Protein AF-A0A2G3A1Y2-F1 (afdb_monomer)

Foldseek 3Di:
DPPPDDDPPDDDDPPLVVLLCVQPNPVRLVVVLVVDDPVLNVLSSVQSSVLSVVCVVPVVVVVVVCLVVCVPDPDPDDDDDDPDDDDPCNVPNLLLPDDLVRVVVALEDEDEQDALVSLLSVLVSLVPHPDRRKYWYWYDFQQAIDIDTARAWDFDWGRGSNDTDTDIDGDDTSVVVLPPQPVPDDPPDDLLNLLVNLVNVLCVVVVNRRNDADPVSLVVSLVSLVVVCVVSVHDSVSHDSVSNVSSNHHPVVPVVVVD

Mean predicted aligned error: 12.52 Å

InterPro domains:
  IPR004883 Lateral organ boundaries, LOB [PF03195] (13-68)
  IPR004883 Lateral organ boundaries, LOB [PS50891] (1-91)
  IPR035985 Ubiquitin-activating enzyme-like [SSF69572] (66-243)

Nearest PDB structures (foldseek):
  6cwz-assembly1_C  TM=7.572E-01  e=6.835E-07  Homo sapiens
  7sol-assembly1_A  TM=6.553E-01  e=1.659E-03  Homo sapiens
  7pvn-assembly2_B  TM=5.489E-01  e=4.218E-04  Homo sapiens
  7sol-assembly2_C  TM=5.425E-01  e=1.493E-03  Homo sapiens
  7pvn-assembly1_A  TM=4.345E-01  e=2.767E-04  Homo sapiens

Organism: Capsicum annuum (NCBI:txid4072)

Structure (mmCIF, N/CA/C/O backbone):
data_AF-A0A2G3A1Y2-F1
#
_entry.id   AF-A0A2G3A1Y2-F1
#
loop_
_atom_site.group_PDB
_atom_site.id
_atom_site.type_symbol
_atom_site.label_atom_id
_atom_site.label_alt_id
_atom_site.label_comp_id
_atom_site.label_asym_id
_atom_site.label_entity_id
_atom_site.label_seq_id
_atom_site.pdbx_PDB_ins_code
_atom_site.Cartn_x
_atom_site.Cartn_y
_atom_site.Cartn_z
_atom_site.occupancy
_atom_site.B_iso_or_equiv
_atom_site.auth_seq_id
_atom_site.auth_comp_id
_atom_site.auth_asym_id
_atom_site.auth_atom_id
_atom_site.pdbx_PDB_model_num
ATOM 1 N N . MET A 1 1 ? -11.084 42.945 39.322 1.00 34.84 1 MET A N 1
ATOM 2 C CA . MET A 1 1 ? -10.125 41.900 38.908 1.00 34.84 1 MET A CA 1
ATOM 3 C C . MET A 1 1 ? -10.880 40.915 38.040 1.00 34.84 1 MET A C 1
ATOM 5 O O . MET A 1 1 ? -11.688 40.165 38.568 1.00 34.84 1 MET A O 1
ATOM 9 N N . GLN A 1 2 ? -10.702 40.987 36.720 1.00 30.33 2 GLN A N 1
ATOM 10 C CA . GLN A 1 2 ? -11.129 39.906 35.834 1.00 30.33 2 GLN A CA 1
ATOM 11 C C . GLN A 1 2 ? -10.228 38.713 36.144 1.00 30.33 2 GLN A C 1
ATOM 13 O O . GLN A 1 2 ? -9.014 38.794 35.973 1.00 30.33 2 GLN A O 1
ATOM 18 N N . VAL A 1 3 ? -10.816 37.654 36.694 1.00 32.56 3 VAL A N 1
ATOM 19 C CA . VAL A 1 3 ? -10.139 36.368 36.828 1.00 32.56 3 VAL A CA 1
ATOM 20 C C . VAL A 1 3 ? -10.039 35.824 35.410 1.00 32.56 3 VAL A C 1
ATOM 22 O O . VAL A 1 3 ? -11.045 35.448 34.817 1.00 32.56 3 VAL A O 1
ATOM 25 N N . SER A 1 4 ? -8.842 35.899 34.837 1.00 37.16 4 SER A N 1
ATOM 26 C CA . SER A 1 4 ? -8.499 35.232 33.587 1.00 37.16 4 SER A CA 1
ATOM 27 C C . SER A 1 4 ? -8.843 33.750 33.714 1.00 37.16 4 SER A C 1
ATOM 29 O O . SER A 1 4 ? -8.371 33.099 34.651 1.00 37.16 4 SER A O 1
ATOM 31 N N . GLU A 1 5 ? -9.658 33.229 32.796 1.00 35.22 5 GLU A N 1
ATOM 32 C CA . GLU A 1 5 ? -9.855 31.787 32.668 1.00 35.22 5 GLU A CA 1
ATOM 33 C C . GLU A 1 5 ? -8.482 31.106 32.528 1.00 35.22 5 GLU A C 1
ATOM 35 O O . GLU A 1 5 ? -7.635 31.587 31.764 1.00 35.22 5 GLU A O 1
ATOM 40 N N . PRO A 1 6 ? -8.205 30.040 33.297 1.00 36.03 6 PRO A N 1
ATOM 41 C CA . PRO A 1 6 ? -6.935 29.339 33.201 1.00 36.03 6 PRO A CA 1
ATOM 42 C C . PRO A 1 6 ? -6.788 28.720 31.808 1.00 36.03 6 PRO A C 1
ATOM 44 O O . PRO A 1 6 ? -7.748 28.195 31.242 1.00 36.03 6 PRO A O 1
ATOM 47 N N . SER A 1 7 ? -5.572 28.768 31.257 1.00 44.97 7 SER A N 1
ATOM 48 C CA . SER A 1 7 ? -5.255 28.094 29.999 1.00 44.97 7 SER A CA 1
ATOM 49 C C . SER A 1 7 ? -5.536 26.585 30.110 1.00 44.97 7 SER A C 1
ATO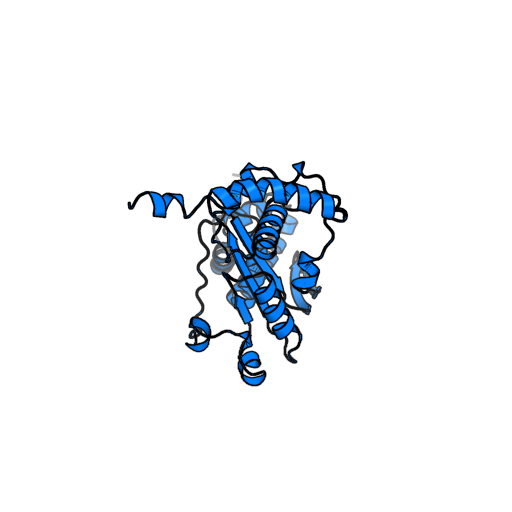M 51 O O . SER A 1 7 ? -5.428 26.025 31.209 1.00 44.97 7 SER A O 1
ATOM 53 N N . PRO A 1 8 ? -5.829 25.896 28.986 1.00 46.91 8 PRO A N 1
ATOM 54 C CA . PRO A 1 8 ? -6.188 24.468 28.957 1.00 46.91 8 PRO A CA 1
ATOM 55 C C . PRO A 1 8 ? -5.154 23.535 29.609 1.00 46.91 8 PRO A C 1
ATOM 57 O O . PRO A 1 8 ? -5.424 22.368 29.866 1.00 46.91 8 PRO A O 1
ATOM 60 N N . THR A 1 9 ? -3.963 24.056 29.888 1.00 48.06 9 THR A N 1
ATOM 61 C CA . THR A 1 9 ? -2.806 23.360 30.436 1.00 48.06 9 THR A CA 1
ATOM 62 C C . THR A 1 9 ? -2.908 22.977 31.912 1.00 48.06 9 THR A C 1
ATOM 64 O O . THR A 1 9 ? -1.987 22.338 32.414 1.00 48.06 9 THR A O 1
ATOM 67 N N . THR A 1 10 ? -3.982 23.313 32.637 1.00 49.88 10 THR A N 1
ATOM 68 C CA . THR A 1 10 ? -4.049 22.964 34.067 1.00 49.88 10 THR A CA 1
ATOM 69 C C . THR A 1 10 ? -5.409 22.411 34.503 1.00 49.88 10 THR A C 1
ATOM 71 O O . THR A 1 10 ? -6.312 23.160 34.858 1.00 49.88 10 THR A O 1
ATOM 74 N N . LYS A 1 11 ? -5.453 21.071 34.602 1.00 49.50 11 LYS A N 1
ATOM 75 C CA . LYS A 1 11 ? -6.352 20.220 35.416 1.00 49.50 11 LYS A CA 1
ATOM 76 C C . LYS A 1 11 ? -7.732 19.851 34.845 1.00 49.50 11 LYS A C 1
ATOM 78 O O . LYS A 1 11 ? -8.740 20.414 35.250 1.00 49.50 11 LYS A O 1
ATOM 83 N N . LEU A 1 12 ? -7.768 18.784 34.038 1.00 43.62 12 LEU A N 1
ATOM 84 C CA . LEU A 1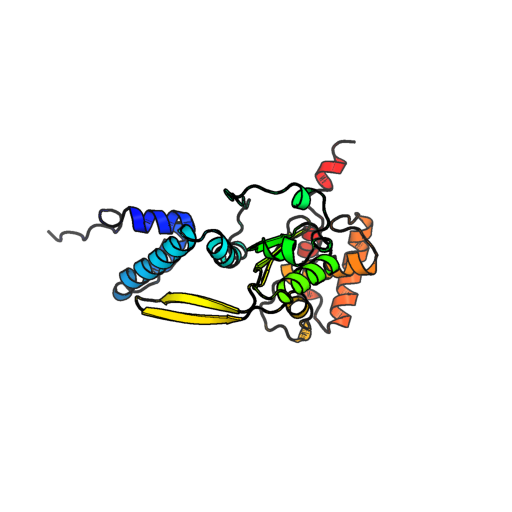 12 ? -8.494 17.510 34.262 1.00 43.62 12 LEU A CA 1
ATOM 85 C C . LEU A 1 12 ? -8.371 16.648 32.981 1.00 43.62 12 LEU A C 1
ATOM 87 O O . LEU A 1 12 ? -8.595 17.177 31.897 1.00 43.62 12 LEU A O 1
ATOM 91 N N . LYS A 1 13 ? -8.105 15.333 33.125 1.00 49.41 13 LYS A N 1
ATOM 92 C CA . LYS A 1 13 ? -7.943 14.274 32.084 1.00 49.41 13 LYS A CA 1
ATOM 93 C C . LYS A 1 13 ? -6.498 13.866 31.700 1.00 49.41 13 LYS A C 1
ATOM 95 O O . LYS A 1 13 ? -6.191 13.738 30.516 1.00 49.41 13 LYS A O 1
ATOM 100 N N . ASP A 1 14 ? -5.639 13.569 32.679 1.00 68.06 14 ASP A N 1
ATOM 101 C CA . ASP A 1 14 ? -4.263 13.090 32.417 1.00 68.06 14 ASP A CA 1
ATOM 102 C C . ASP A 1 14 ? -4.210 11.838 31.525 1.00 68.06 14 ASP A C 1
ATOM 104 O O . ASP A 1 14 ? -3.420 11.772 30.590 1.00 68.06 14 ASP A O 1
ATOM 108 N N . GLU A 1 15 ? -5.075 10.848 31.754 1.00 69.12 15 GLU A N 1
ATOM 109 C CA . GLU A 1 15 ? -5.012 9.586 31.003 1.00 69.12 15 GLU A CA 1
ATOM 110 C C . GLU A 1 15 ? -5.613 9.696 29.593 1.00 69.12 15 GLU A C 1
ATOM 112 O O . GLU A 1 15 ? -5.102 9.110 28.641 1.00 69.12 15 GLU A O 1
ATOM 117 N N . THR A 1 16 ? -6.654 10.517 29.422 1.00 77.12 16 THR A N 1
ATOM 118 C CA . THR A 1 16 ? -7.251 10.771 28.106 1.00 77.12 16 THR A CA 1
ATOM 119 C C . THR A 1 16 ? -6.271 11.470 27.174 1.00 77.12 16 THR A C 1
ATOM 121 O O . THR A 1 16 ? -6.069 11.016 26.050 1.00 77.12 16 THR A O 1
ATOM 124 N N . TYR A 1 17 ? -5.644 12.556 27.638 1.00 80.69 17 TYR A N 1
ATOM 125 C CA . TYR A 1 17 ? -4.663 13.278 26.833 1.00 80.69 17 TYR A CA 1
ATOM 126 C C . TYR A 1 17 ? -3.402 12.453 26.606 1.00 80.69 17 TYR A C 1
ATOM 128 O O . TYR A 1 17 ? -2.875 12.492 25.502 1.00 80.69 17 TYR A O 1
ATOM 136 N N . LYS A 1 18 ? -2.982 11.633 27.578 1.00 82.75 18 LYS A N 1
ATOM 137 C CA . LYS A 1 18 ? -1.875 10.687 27.402 1.00 82.75 18 LYS A CA 1
ATOM 138 C C . LYS A 1 18 ? -2.141 9.687 26.278 1.00 82.75 18 LYS A C 1
ATOM 140 O O . LYS A 1 18 ? -1.268 9.471 25.445 1.00 82.75 18 LYS A O 1
ATOM 145 N N . ASN A 1 19 ? -3.342 9.112 26.208 1.00 84.31 19 ASN A N 1
ATOM 146 C CA . ASN A 1 19 ? -3.689 8.168 25.143 1.00 84.31 19 ASN A CA 1
ATOM 147 C C . ASN A 1 19 ? -3.793 8.873 23.781 1.00 84.31 19 ASN A C 1
ATOM 149 O O . ASN A 1 19 ? -3.315 8.347 22.775 1.00 84.31 19 ASN A O 1
ATOM 153 N N . ILE A 1 20 ? -4.360 10.084 23.743 1.00 82.50 20 ILE A N 1
ATOM 154 C CA . ILE A 1 20 ? -4.406 10.906 22.524 1.00 82.50 20 ILE A CA 1
ATOM 155 C C . ILE A 1 20 ? -2.990 11.258 22.055 1.00 82.50 20 ILE A C 1
ATOM 157 O O . ILE A 1 20 ? -2.676 11.080 20.881 1.00 82.50 20 ILE A O 1
ATOM 161 N N . GLU A 1 21 ? -2.123 11.713 22.955 1.00 81.69 21 GLU A N 1
ATOM 162 C CA . GLU A 1 21 ? -0.726 12.030 22.669 1.00 81.69 21 GLU A CA 1
ATOM 163 C C . GLU A 1 21 ? 0.032 10.795 22.178 1.00 81.69 21 GLU A C 1
ATOM 165 O O . GLU A 1 21 ? 0.714 10.866 21.158 1.00 81.69 21 GLU A O 1
ATOM 170 N N . GLN A 1 22 ? -0.138 9.651 22.843 1.00 79.69 22 GLN A N 1
ATOM 171 C CA . GLN A 1 22 ? 0.505 8.394 22.470 1.00 79.69 22 GLN A CA 1
ATOM 172 C C . GLN A 1 22 ? 0.141 7.953 21.045 1.00 79.69 22 GLN A C 1
ATOM 174 O O . GLN A 1 22 ? 0.990 7.419 20.332 1.00 79.69 22 GLN A O 1
ATOM 179 N N . VAL A 1 23 ? -1.115 8.141 20.632 1.00 73.94 23 VAL A N 1
ATOM 180 C CA . VAL A 1 23 ? -1.632 7.616 19.359 1.00 73.94 23 VAL A CA 1
ATOM 181 C C . VAL A 1 23 ? -1.534 8.623 18.212 1.00 73.94 23 VAL A C 1
ATOM 183 O O . VAL A 1 23 ? -1.239 8.236 17.081 1.00 73.94 23 VAL A O 1
ATOM 186 N N . PHE A 1 24 ? -1.822 9.895 18.477 1.00 76.50 24 PHE A N 1
ATOM 187 C CA . PHE A 1 24 ? -1.937 10.947 17.462 1.00 76.50 24 PHE A CA 1
ATOM 188 C C . PHE A 1 24 ? -0.833 12.001 17.559 1.00 76.50 24 PHE A C 1
ATOM 190 O O . PHE A 1 24 ? -0.594 12.721 16.595 1.00 76.50 24 PHE A O 1
ATOM 197 N N . GLY A 1 25 ? -0.151 12.104 18.700 1.00 77.88 25 GLY A N 1
ATOM 198 C CA . GLY A 1 25 ? 0.753 13.208 18.995 1.00 77.88 25 GLY A CA 1
ATOM 199 C C . GLY A 1 25 ? -0.005 14.492 19.340 1.00 77.88 25 GLY A C 1
ATOM 200 O O . GLY A 1 25 ? -0.920 14.921 18.632 1.00 77.88 25 GLY A O 1
ATOM 201 N N . LEU A 1 26 ? 0.413 15.148 20.423 1.00 76.31 26 LEU A N 1
ATOM 202 C CA . LEU A 1 26 ? -0.276 16.332 20.942 1.00 76.31 26 LEU A CA 1
ATOM 203 C C . LEU A 1 26 ? -0.300 17.486 19.923 1.00 76.31 26 LEU A C 1
ATOM 205 O O . LEU A 1 26 ? -1.353 18.054 19.657 1.00 76.31 26 LEU A O 1
ATOM 209 N N . ALA A 1 27 ? 0.824 17.739 19.245 1.00 73.62 27 ALA A N 1
ATOM 210 C CA . ALA A 1 27 ? 0.934 18.809 18.251 1.00 73.62 27 ALA A CA 1
ATOM 211 C C . ALA A 1 27 ? 0.004 18.625 17.034 1.00 73.62 27 ALA A C 1
ATOM 213 O O . ALA A 1 27 ? -0.410 19.604 16.409 1.00 73.62 27 ALA A O 1
ATOM 214 N N . GLN A 1 28 ? -0.314 17.381 16.654 1.00 70.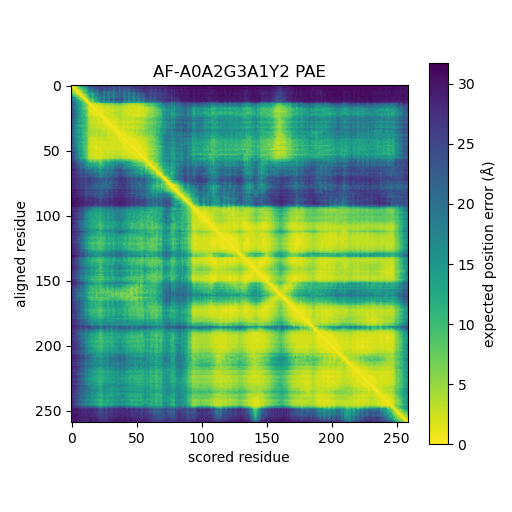62 28 GLN A N 1
ATOM 215 C CA . GLN A 1 28 ? -1.280 17.128 15.583 1.00 70.62 28 GLN A CA 1
ATOM 216 C C . GLN A 1 28 ? -2.699 17.396 16.077 1.00 70.62 28 GLN A C 1
ATOM 218 O O . GLN A 1 28 ? -3.465 18.054 15.376 1.00 70.62 28 GLN A O 1
ATOM 223 N N . PHE A 1 29 ? -3.030 16.911 17.273 1.00 79.50 29 PHE A N 1
ATOM 224 C CA . PHE A 1 29 ? -4.330 17.122 17.898 1.00 79.50 29 PHE A CA 1
ATOM 225 C C . PHE A 1 29 ? -4.637 18.616 18.100 1.00 79.50 29 PHE A C 1
ATOM 227 O O . PHE A 1 29 ? -5.690 19.085 17.666 1.00 79.50 29 PHE A O 1
ATOM 234 N N . GLU A 1 30 ? -3.696 19.383 18.657 1.00 80.62 30 GLU A N 1
ATOM 235 C CA . GLU A 1 30 ? -3.854 20.818 18.937 1.00 80.62 30 GLU A CA 1
ATOM 236 C C . GLU A 1 30 ? -4.172 21.630 17.673 1.00 80.62 30 GLU A C 1
ATOM 238 O O . GLU A 1 30 ? -5.070 22.471 17.679 1.00 80.62 30 GLU A O 1
ATOM 243 N N . ARG A 1 31 ? -3.544 21.303 16.532 1.00 78.56 31 ARG A N 1
ATOM 244 C CA . ARG A 1 31 ? -3.839 21.958 15.241 1.00 78.56 31 ARG A CA 1
ATOM 245 C C . ARG A 1 31 ? -5.300 21.841 14.819 1.00 78.56 31 ARG A C 1
ATOM 247 O O . ARG A 1 31 ? -5.798 22.731 14.130 1.00 78.56 31 ARG A O 1
ATOM 254 N N . PHE A 1 32 ? -5.958 20.731 15.148 1.00 77.75 32 PHE A N 1
ATOM 255 C CA . PHE A 1 32 ? -7.383 20.553 14.883 1.00 77.75 32 PHE A CA 1
ATOM 256 C C . PHE A 1 32 ? -8.226 21.191 15.982 1.00 77.75 32 PHE A C 1
ATOM 258 O O . PHE A 1 32 ? -9.197 21.872 15.666 1.00 77.75 32 PHE A O 1
ATOM 265 N N . TYR A 1 33 ? -7.826 21.029 17.242 1.00 82.56 33 TYR A N 1
ATOM 266 C CA . TYR A 1 33 ? -8.499 21.611 18.399 1.00 82.56 33 TYR A CA 1
ATOM 267 C C . TYR A 1 33 ? -8.677 23.132 18.280 1.00 82.56 33 TYR A C 1
ATOM 269 O O . TYR A 1 33 ? -9.781 23.644 18.470 1.00 82.56 33 TYR A O 1
ATOM 277 N N . ASP A 1 34 ? -7.629 23.846 17.866 1.00 82.69 34 ASP A N 1
ATOM 278 C CA . ASP A 1 34 ? -7.644 25.307 17.731 1.00 82.69 34 ASP A CA 1
ATOM 279 C C . ASP A 1 34 ? -8.569 25.805 16.613 1.00 82.69 34 ASP A C 1
ATOM 281 O O . ASP A 1 34 ? -9.051 26.938 16.656 1.00 82.69 34 ASP A O 1
ATOM 285 N N . ARG A 1 35 ? -8.844 24.959 15.613 1.00 86.06 35 ARG A N 1
ATOM 286 C CA . ARG A 1 35 ? -9.722 25.272 14.473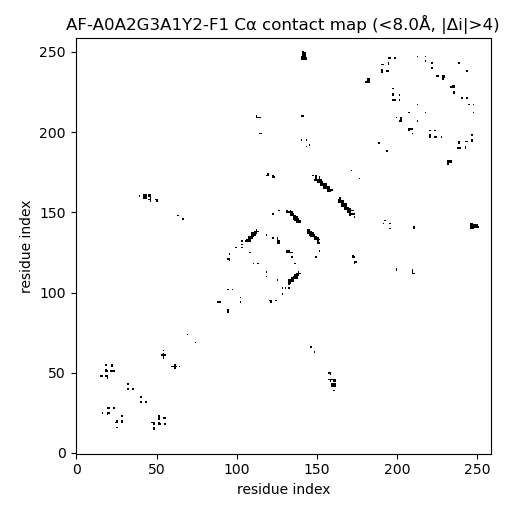 1.00 86.06 35 ARG A CA 1
ATOM 287 C C . ARG A 1 35 ? -11.193 24.977 14.748 1.00 86.06 35 ARG A C 1
ATOM 289 O O . ARG A 1 35 ? -12.040 25.356 13.944 1.00 86.06 35 ARG A O 1
ATOM 296 N N . VAL A 1 36 ? -11.494 24.281 15.841 1.00 83.94 36 VAL A N 1
ATOM 297 C CA . VAL A 1 36 ? -12.852 23.893 16.219 1.00 83.94 36 VAL A CA 1
ATOM 298 C C . VAL A 1 36 ? -13.434 24.926 17.182 1.00 83.94 36 VAL A C 1
ATOM 300 O O . VAL A 1 36 ? -12.782 25.361 18.139 1.00 83.94 36 VAL A O 1
ATOM 303 N N . GLU A 1 37 ? -14.678 25.331 16.916 1.00 87.56 37 GLU A N 1
ATOM 304 C CA . GLU A 1 37 ? -15.404 26.281 17.761 1.00 87.56 37 GLU A CA 1
ATOM 305 C C . GLU A 1 37 ? -15.485 25.775 19.210 1.00 87.56 37 GLU A C 1
ATOM 307 O O . GLU A 1 37 ? -15.664 24.571 19.419 1.00 87.56 37 GLU A O 1
ATOM 312 N N . PRO A 1 38 ? -15.416 26.666 20.221 1.00 88.12 38 PRO A N 1
ATOM 313 C CA . PRO A 1 38 ? -15.359 26.270 21.628 1.00 88.12 38 PRO A CA 1
ATOM 314 C C . PRO A 1 38 ? -16.427 25.255 22.053 1.00 88.12 38 PRO A C 1
ATOM 316 O O . PRO A 1 38 ? -16.120 24.307 22.768 1.00 88.12 38 PRO A O 1
ATOM 319 N N . GLN A 1 39 ? -17.648 25.402 21.538 1.00 86.62 39 GLN A N 1
ATOM 320 C CA . GLN A 1 39 ? -18.791 24.530 21.825 1.00 86.62 39 GLN A CA 1
ATOM 321 C C . GLN A 1 39 ? -18.615 23.064 21.386 1.00 86.62 39 GLN A C 1
ATOM 323 O O . GLN A 1 39 ? -19.273 22.183 21.931 1.00 86.62 39 GLN A O 1
ATOM 328 N N . TRP A 1 40 ? -17.719 22.783 20.435 1.00 83.19 40 TRP A N 1
ATOM 329 C CA . TRP A 1 40 ? -17.476 21.439 19.896 1.00 83.19 40 TRP A CA 1
ATOM 330 C C . TRP A 1 40 ? -16.190 20.789 20.422 1.00 83.19 40 TRP A C 1
ATOM 332 O O . TRP A 1 40 ? -15.908 19.632 20.106 1.00 83.19 40 TRP A O 1
ATOM 342 N N . ARG A 1 41 ? -15.399 21.503 21.230 1.00 85.62 41 ARG A N 1
ATOM 343 C CA . ARG A 1 41 ? -14.074 21.052 21.686 1.00 85.62 41 ARG A CA 1
ATOM 344 C C . ARG A 1 41 ? -14.131 19.826 22.589 1.00 85.62 41 ARG A C 1
ATOM 346 O O . ARG A 1 41 ? -13.351 18.900 22.391 1.00 85.62 41 ARG A O 1
ATOM 353 N N . ASP A 1 42 ? -15.085 19.767 23.513 1.00 84.75 42 ASP A N 1
ATOM 354 C CA . ASP A 1 42 ? -15.257 18.592 24.377 1.00 84.75 42 ASP A CA 1
ATOM 355 C C . ASP A 1 42 ? -15.658 17.350 23.581 1.00 84.75 42 ASP A C 1
ATOM 357 O O . ASP A 1 42 ? -15.144 16.256 23.814 1.00 84.75 42 ASP A O 1
ATOM 361 N N . ALA A 1 43 ? -16.527 17.534 22.588 1.00 83.75 43 ALA A N 1
ATOM 362 C CA . ALA A 1 43 ? -16.978 16.471 21.704 1.00 83.75 43 ALA A CA 1
ATOM 363 C C . ALA A 1 43 ? -15.848 15.979 20.775 1.00 83.75 43 ALA A C 1
ATOM 365 O O . ALA A 1 43 ? -15.755 14.785 20.477 1.00 83.75 43 ALA A O 1
ATOM 366 N N . LEU A 1 44 ? -14.951 16.880 20.358 1.00 83.00 44 LEU A N 1
ATOM 367 C CA . LEU A 1 44 ? -13.722 16.541 19.640 1.00 83.00 44 LEU A CA 1
ATOM 368 C C . LEU A 1 44 ? -12.762 15.733 20.524 1.00 83.00 44 LEU A C 1
ATOM 370 O O . LEU A 1 44 ? -12.266 14.699 20.080 1.00 83.00 44 LEU A O 1
ATOM 374 N N . ILE A 1 45 ? -12.524 16.175 21.765 1.00 86.88 45 ILE A N 1
ATOM 375 C CA . ILE A 1 45 ? -11.684 15.448 22.729 1.00 86.88 45 ILE A CA 1
ATOM 376 C C . ILE A 1 45 ? -12.242 14.042 22.948 1.00 86.88 45 ILE A C 1
ATOM 378 O O . ILE A 1 45 ? -11.476 13.086 22.895 1.00 86.88 45 ILE A O 1
ATOM 382 N N . ASP A 1 46 ? -13.554 13.895 23.155 1.00 85.31 46 ASP A N 1
ATOM 383 C CA . ASP A 1 46 ? -14.187 12.584 23.345 1.00 85.31 46 ASP A CA 1
ATOM 384 C C . ASP A 1 46 ? -14.007 11.670 22.122 1.00 85.31 46 ASP A C 1
ATOM 386 O O . ASP A 1 46 ? -13.677 10.494 22.262 1.00 85.31 46 ASP A O 1
ATOM 390 N N . SER A 1 47 ? -14.122 12.230 20.916 1.00 83.38 47 SER A N 1
ATOM 391 C CA . SER A 1 47 ? -13.906 11.499 19.659 1.00 83.38 47 SER A CA 1
ATOM 392 C C . SER A 1 47 ? -12.461 10.990 19.533 1.00 83.38 47 SER A C 1
ATOM 394 O O . SER A 1 47 ? -12.229 9.812 19.257 1.00 83.38 47 SER A O 1
ATOM 396 N N . TYR A 1 48 ? -11.472 11.854 19.793 1.00 83.12 48 TYR A N 1
ATOM 397 C CA . TYR A 1 48 ? -10.051 11.482 19.765 1.00 83.12 48 TYR A CA 1
ATOM 398 C C . TYR A 1 48 ? -9.685 10.501 20.881 1.00 83.12 48 TYR A C 1
ATOM 400 O O . TYR A 1 48 ? -8.913 9.571 20.655 1.00 83.12 48 TYR A O 1
ATOM 408 N N . ALA A 1 49 ? -10.252 10.684 22.072 1.00 85.62 49 ALA A N 1
ATOM 409 C CA . ALA A 1 49 ? -10.072 9.793 23.209 1.00 85.62 49 ALA A CA 1
ATOM 410 C C . ALA A 1 49 ? -10.594 8.389 22.910 1.00 85.62 49 ALA A C 1
ATOM 412 O O . ALA A 1 49 ? -9.898 7.405 23.156 1.00 85.62 49 ALA A O 1
ATOM 413 N N . TYR A 1 50 ? -11.811 8.301 22.368 1.00 83.88 50 TYR A N 1
ATOM 414 C CA . TYR A 1 50 ? -12.425 7.045 21.963 1.00 83.88 50 TYR A CA 1
ATOM 415 C C . TYR A 1 50 ? -11.536 6.315 20.955 1.00 83.88 50 TYR A C 1
ATOM 417 O O . TYR A 1 50 ? -11.132 5.181 21.201 1.00 83.88 50 TYR A O 1
ATOM 425 N N . GLU A 1 51 ? -11.138 6.992 19.876 1.00 79.00 51 GLU A N 1
ATOM 426 C CA . GLU A 1 51 ? -10.266 6.395 18.864 1.00 79.00 51 GLU A CA 1
ATOM 427 C C . GLU A 1 51 ? -8.897 5.990 19.429 1.00 79.00 51 GLU A C 1
ATOM 429 O O . GLU A 1 51 ? -8.406 4.911 19.105 1.00 79.00 51 GLU A O 1
ATOM 434 N N . ALA A 1 52 ? -8.281 6.801 20.295 1.00 80.31 52 ALA A N 1
ATOM 435 C CA . ALA A 1 52 ? -7.018 6.444 20.939 1.00 80.31 52 ALA A CA 1
ATOM 436 C C . ALA A 1 52 ? -7.158 5.169 21.780 1.00 80.31 52 ALA A C 1
ATOM 438 O O . ALA A 1 52 ? -6.356 4.244 21.651 1.00 80.31 52 ALA A O 1
ATOM 439 N N . ASN A 1 53 ? -8.211 5.091 22.593 1.00 83.56 53 ASN A N 1
ATOM 440 C CA . ASN A 1 53 ? -8.482 3.942 23.447 1.00 83.56 53 ASN A CA 1
ATOM 441 C C . ASN A 1 53 ? -8.743 2.672 22.632 1.00 83.56 53 ASN A C 1
ATOM 443 O O . ASN A 1 53 ? -8.199 1.623 22.964 1.00 83.56 53 ASN A O 1
ATOM 447 N N . GLU A 1 54 ? -9.529 2.749 21.558 1.00 77.81 54 GLU A N 1
ATOM 448 C CA . GLU A 1 54 ? -9.798 1.588 20.702 1.00 77.81 54 GLU A CA 1
ATOM 449 C C . GLU A 1 54 ? -8.521 1.081 20.014 1.00 77.81 54 GLU A C 1
ATOM 451 O O . GLU A 1 54 ? -8.300 -0.127 19.945 1.00 77.81 54 GLU A O 1
ATOM 456 N N . ARG A 1 55 ? -7.622 1.979 19.584 1.00 72.44 55 ARG A N 1
ATOM 457 C CA . ARG A 1 55 ? -6.327 1.582 18.998 1.00 72.44 55 ARG A CA 1
ATOM 458 C C . ARG A 1 55 ? -5.352 0.996 20.015 1.00 72.44 55 ARG A C 1
ATOM 460 O O . ARG A 1 55 ? -4.542 0.154 19.645 1.00 72.44 55 ARG A O 1
ATOM 467 N N . ILE A 1 56 ? -5.406 1.442 21.269 1.00 74.81 56 ILE A N 1
ATOM 468 C CA . ILE A 1 56 ? -4.592 0.878 22.355 1.00 74.81 56 ILE A CA 1
ATOM 469 C C . ILE A 1 56 ? -5.113 -0.512 22.749 1.00 74.81 56 ILE A C 1
ATOM 471 O O . ILE A 1 56 ? -4.312 -1.413 22.984 1.00 74.81 56 ILE A O 1
ATOM 475 N N . LYS A 1 57 ? -6.439 -0.705 22.794 1.00 77.19 57 LYS A N 1
ATOM 476 C CA . LYS A 1 57 ? -7.069 -2.000 23.110 1.00 77.19 57 LYS A CA 1
ATOM 477 C C . LYS A 1 57 ? -6.825 -3.058 22.039 1.00 77.19 57 LYS A C 1
ATOM 479 O O . LYS A 1 57 ? -6.614 -4.218 22.380 1.00 77.19 57 LYS A O 1
ATOM 484 N N . ASP A 1 58 ? -6.863 -2.666 20.768 1.00 67.25 58 ASP A N 1
ATOM 485 C CA . ASP A 1 58 ? -6.598 -3.551 19.635 1.00 67.25 58 ASP A CA 1
ATOM 486 C C . ASP A 1 58 ? -5.505 -2.952 18.737 1.00 67.25 58 ASP A C 1
ATOM 488 O O . ASP A 1 58 ? -5.799 -2.276 17.744 1.00 67.25 58 ASP A O 1
ATOM 492 N N . PRO A 1 59 ? -4.224 -3.196 19.068 1.00 58.38 59 PRO A N 1
ATOM 493 C CA . PRO A 1 59 ? -3.106 -2.641 18.321 1.00 58.38 59 PRO A CA 1
ATOM 494 C C . PRO A 1 59 ? -3.064 -3.088 16.858 1.00 58.38 59 PRO A C 1
ATOM 496 O O . PRO A 1 59 ? -2.556 -2.345 16.030 1.00 58.38 59 PRO A O 1
ATOM 499 N N . ILE A 1 60 ? -3.600 -4.260 16.495 1.00 50.81 60 ILE A N 1
ATOM 500 C CA . ILE A 1 60 ? -3.536 -4.784 15.118 1.00 50.81 60 ILE A CA 1
ATOM 501 C C . ILE A 1 60 ? -4.549 -4.053 14.222 1.00 50.81 60 ILE A C 1
ATOM 503 O O . ILE A 1 60 ? -4.197 -3.558 13.141 1.00 50.81 60 ILE A O 1
ATOM 507 N N . ASN A 1 61 ? -5.786 -3.876 14.693 1.00 52.56 61 ASN A N 1
ATOM 508 C CA . ASN A 1 61 ? -6.751 -3.003 14.016 1.00 52.56 61 ASN A CA 1
ATOM 509 C C . ASN A 1 61 ? -6.354 -1.521 14.126 1.00 52.56 61 ASN A C 1
ATOM 511 O O . ASN A 1 61 ? -6.563 -0.738 13.191 1.00 52.56 61 ASN A O 1
ATOM 515 N N . GLY A 1 62 ? -5.692 -1.141 15.219 1.00 51.53 62 GLY A N 1
ATOM 516 C CA . GLY A 1 62 ? -5.112 0.178 15.422 1.00 51.53 62 GLY A CA 1
ATOM 517 C C . GLY A 1 62 ? -4.013 0.510 14.418 1.00 51.53 62 GLY A C 1
ATOM 518 O O . GLY A 1 62 ? -4.063 1.585 13.825 1.00 51.53 62 GLY A O 1
ATOM 519 N N . ILE A 1 63 ? -3.097 -0.424 14.136 1.00 52.53 63 ILE A N 1
ATOM 520 C CA . ILE A 1 63 ? -2.070 -0.329 13.086 1.00 52.53 63 ILE A CA 1
ATOM 521 C C . ILE A 1 63 ? -2.732 -0.119 11.723 1.00 52.53 63 ILE A C 1
ATOM 523 O O . ILE A 1 63 ? -2.281 0.707 10.935 1.00 52.53 63 ILE A O 1
ATOM 527 N N . THR A 1 64 ? -3.858 -0.779 11.460 1.00 49.78 64 THR A N 1
ATOM 528 C CA . THR A 1 64 ? -4.599 -0.603 10.207 1.00 49.78 64 THR A CA 1
ATOM 529 C C . THR A 1 64 ? -5.182 0.812 10.053 1.00 49.78 64 THR A C 1
ATOM 531 O O . THR A 1 64 ? -5.037 1.428 8.993 1.00 49.78 64 THR A O 1
ATOM 534 N N . LYS A 1 65 ? -5.769 1.386 11.116 1.00 48.62 65 LYS A N 1
ATOM 535 C CA . LYS A 1 65 ? -6.184 2.805 11.148 1.00 48.62 65 LYS A CA 1
ATOM 536 C C . LYS A 1 65 ? -4.974 3.765 11.149 1.00 48.62 65 LYS A C 1
ATOM 538 O O . LYS A 1 65 ? -5.074 4.884 10.643 1.00 48.62 65 LYS A O 1
ATOM 543 N N . PHE A 1 66 ? -3.828 3.342 11.684 1.00 45.25 66 PHE A N 1
ATOM 544 C CA . PHE A 1 66 ? -2.569 4.093 11.755 1.00 45.25 66 PHE A CA 1
ATOM 545 C C . PHE A 1 66 ? -1.846 4.164 10.402 1.00 45.25 66 PHE A C 1
ATOM 547 O O . PHE A 1 66 ? -1.316 5.216 10.063 1.00 45.25 66 PHE A O 1
ATOM 554 N N . CYS A 1 67 ? -1.911 3.128 9.556 1.00 45.31 67 CYS A N 1
ATOM 555 C CA . CYS A 1 67 ? -1.350 3.153 8.198 1.00 45.31 67 CYS A CA 1
ATOM 556 C C . CYS A 1 67 ? -1.955 4.268 7.329 1.00 45.31 67 CYS A C 1
ATOM 558 O O . CYS A 1 67 ? -1.227 4.900 6.567 1.00 45.31 67 CYS A O 1
ATOM 560 N N . LYS A 1 68 ? -3.242 4.606 7.520 1.00 38.31 68 LYS A N 1
ATOM 561 C CA . LYS A 1 68 ? -3.886 5.781 6.893 1.00 38.31 68 LYS A CA 1
ATOM 562 C C . LYS A 1 68 ? -3.221 7.109 7.301 1.00 38.31 68 LYS A C 1
ATOM 564 O O . LYS A 1 68 ? -3.218 8.056 6.523 1.00 38.31 68 LYS A O 1
ATOM 569 N N . HIS A 1 69 ? -2.631 7.160 8.495 1.00 36.97 69 HIS A N 1
ATOM 570 C CA . HIS A 1 69 ? -1.954 8.320 9.075 1.00 36.97 69 HIS A CA 1
ATOM 571 C C . HIS A 1 69 ? -0.422 8.255 8.987 1.00 36.97 69 HIS A C 1
ATOM 573 O O . HIS A 1 69 ? 0.200 9.182 9.467 1.00 36.97 69 HIS A O 1
ATOM 579 N N . ILE A 1 70 ? 0.203 7.223 8.400 1.00 40.72 70 ILE A N 1
ATOM 580 C CA . ILE A 1 70 ? 1.650 7.210 8.069 1.00 40.72 70 ILE A CA 1
ATOM 581 C C . ILE A 1 70 ? 1.895 7.838 6.691 1.00 40.72 70 ILE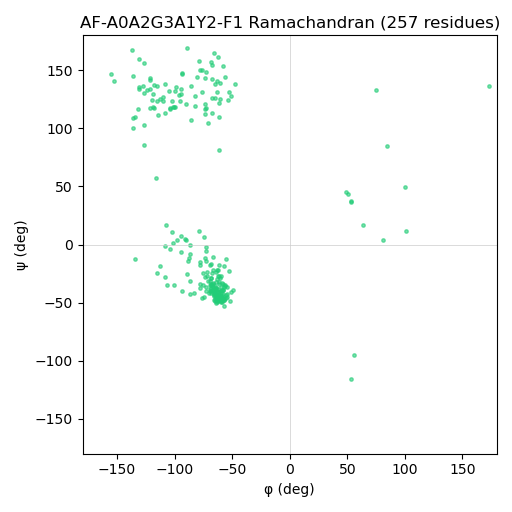 A C 1
ATOM 583 O O . ILE A 1 70 ? 2.921 8.466 6.457 1.00 40.72 70 ILE A O 1
ATOM 587 N N . VAL A 1 71 ? 0.933 7.705 5.774 1.00 37.19 71 VAL A N 1
ATOM 588 C CA . VAL A 1 71 ? 1.031 8.253 4.409 1.00 37.19 71 VAL A CA 1
ATOM 589 C C . VAL A 1 71 ? 0.989 9.794 4.400 1.00 37.19 71 VAL A C 1
ATOM 591 O O . VAL A 1 71 ? 1.393 10.413 3.421 1.00 37.19 71 VAL A O 1
ATOM 594 N N . VAL A 1 72 ? 0.539 10.428 5.492 1.00 31.78 72 VAL A N 1
ATOM 595 C CA . VAL A 1 72 ? 0.318 11.886 5.586 1.00 31.78 72 VAL A CA 1
ATOM 596 C C . VAL A 1 72 ? 1.453 12.653 6.309 1.00 31.78 72 VAL A C 1
ATOM 598 O O . VAL A 1 72 ? 1.758 13.768 5.892 1.00 31.78 72 VAL A O 1
ATOM 601 N N . PRO A 1 73 ? 2.135 12.112 7.337 1.00 33.88 73 PRO A N 1
ATOM 602 C CA . PRO A 1 73 ? 3.318 12.700 7.950 1.00 33.88 73 PRO A CA 1
ATOM 603 C C . PRO A 1 73 ? 4.555 11.835 7.678 1.00 33.88 73 PRO A C 1
ATOM 605 O O . PRO A 1 73 ? 4.587 10.653 8.004 1.00 33.88 73 PRO A O 1
ATOM 608 N N . GLY A 1 74 ? 5.604 12.435 7.112 1.00 29.97 74 GLY A N 1
ATOM 609 C CA . GLY A 1 74 ? 6.899 11.791 6.880 1.00 29.97 74 GLY A CA 1
ATOM 610 C C . GLY A 1 74 ? 7.584 11.329 8.172 1.00 29.97 74 GLY A C 1
ATOM 611 O O . GLY A 1 74 ? 8.472 12.003 8.689 1.00 29.97 74 GLY A O 1
ATOM 612 N N . VAL A 1 75 ? 7.177 10.172 8.692 1.00 32.38 75 VAL A N 1
ATOM 613 C CA . VAL A 1 75 ? 7.820 9.481 9.811 1.00 32.38 75 VAL A CA 1
ATOM 614 C C . VAL A 1 75 ? 9.097 8.785 9.339 1.00 32.38 75 VAL A C 1
ATOM 616 O O . VAL A 1 75 ? 9.110 8.084 8.330 1.00 32.38 75 VAL A O 1
ATOM 619 N N . LYS A 1 76 ? 10.192 8.989 10.082 1.00 32.31 76 LYS A N 1
ATOM 620 C CA . LYS A 1 76 ? 11.546 8.511 9.744 1.00 32.31 76 LYS A CA 1
ATOM 621 C C . LYS A 1 76 ? 11.723 6.992 9.902 1.00 32.31 76 LYS A C 1
ATOM 623 O O . LYS A 1 76 ? 12.561 6.409 9.222 1.00 32.31 76 LYS A O 1
ATOM 628 N N . SER A 1 77 ? 10.956 6.348 10.781 1.00 37.31 77 SER A N 1
ATOM 629 C CA . SER A 1 77 ? 10.940 4.892 10.952 1.00 37.31 77 SER A CA 1
ATOM 630 C C . SER A 1 77 ? 9.604 4.425 11.531 1.00 37.31 77 SER A C 1
ATOM 632 O O . SER A 1 77 ? 8.987 5.125 12.332 1.00 37.31 77 SER A O 1
ATOM 634 N N . LEU A 1 78 ? 9.173 3.227 11.134 1.00 41.72 78 LEU A N 1
ATOM 635 C CA . LEU A 1 78 ? 8.043 2.507 11.719 1.00 41.72 78 LEU A CA 1
ATOM 636 C C . LEU A 1 78 ? 8.573 1.204 12.315 1.00 41.72 78 LEU A C 1
ATOM 638 O O . LEU A 1 78 ? 9.072 0.354 11.578 1.00 41.72 78 LEU A O 1
ATOM 642 N N . THR A 1 79 ? 8.446 1.044 13.629 1.00 40.44 79 THR A N 1
ATOM 643 C CA . THR A 1 79 ? 8.788 -0.200 14.328 1.00 40.44 79 THR A CA 1
ATOM 644 C C . THR A 1 79 ? 7.495 -0.864 14.772 1.00 40.44 79 THR A C 1
ATOM 646 O O . THR A 1 79 ? 6.775 -0.326 15.610 1.00 40.44 79 THR A O 1
ATOM 649 N N . LEU A 1 80 ? 7.187 -2.023 14.193 1.00 43.12 80 LEU A N 1
ATOM 650 C CA . LEU A 1 80 ? 6.054 -2.846 14.607 1.00 43.12 80 LEU A CA 1
ATOM 651 C C . LEU A 1 80 ? 6.521 -3.736 15.765 1.00 43.12 80 LEU A C 1
ATOM 653 O O . LEU A 1 80 ? 7.306 -4.655 15.546 1.00 43.12 80 LEU A O 1
ATOM 657 N N . ASN A 1 81 ? 6.076 -3.441 16.987 1.00 34.44 81 ASN A N 1
ATOM 658 C CA . ASN A 1 81 ? 6.277 -4.319 18.138 1.00 34.44 81 ASN A CA 1
ATOM 659 C C . ASN A 1 81 ? 4.995 -5.123 18.368 1.00 34.44 81 ASN A C 1
ATOM 661 O O . ASN A 1 81 ? 3.938 -4.539 18.603 1.00 34.44 81 ASN A O 1
ATOM 665 N N . GLY A 1 82 ? 5.083 -6.445 18.265 1.00 39.41 82 GLY A N 1
ATOM 666 C CA . GLY A 1 82 ? 3.989 -7.350 18.589 1.00 39.41 82 GLY A CA 1
ATOM 667 C C . GLY A 1 82 ? 4.476 -8.384 19.590 1.00 39.41 82 GLY A C 1
ATOM 668 O O . GLY A 1 82 ? 5.487 -9.032 19.349 1.00 39.41 82 GLY A O 1
ATOM 669 N N . ASP A 1 83 ? 3.731 -8.583 20.677 1.00 37.25 83 ASP A N 1
ATOM 670 C CA . ASP A 1 83 ? 4.080 -9.543 21.739 1.00 37.25 83 ASP A CA 1
ATOM 671 C C . ASP A 1 83 ? 3.842 -11.012 21.327 1.00 37.25 83 ASP A C 1
ATOM 673 O O . ASP A 1 83 ? 3.947 -11.932 22.139 1.00 37.25 83 ASP A O 1
ATOM 677 N N . ARG A 1 84 ? 3.489 -11.257 20.057 1.00 37.59 84 ARG A N 1
ATOM 678 C CA . ARG A 1 84 ? 3.216 -12.592 19.520 1.00 37.59 84 ARG A CA 1
ATOM 679 C C . ARG A 1 84 ? 4.471 -13.175 18.874 1.00 37.59 84 ARG A C 1
ATOM 681 O O . ARG A 1 84 ? 5.110 -12.546 18.034 1.00 37.59 84 ARG A O 1
ATOM 688 N N . MET A 1 85 ? 4.796 -14.405 19.263 1.00 34.78 85 MET A N 1
ATOM 689 C CA . MET A 1 85 ? 5.974 -15.142 18.808 1.00 34.78 85 MET A CA 1
ATOM 690 C C . MET A 1 85 ? 5.950 -15.353 17.283 1.00 34.78 85 MET A C 1
ATOM 692 O O . MET A 1 85 ? 4.990 -15.898 16.739 1.00 34.78 85 MET A O 1
ATOM 696 N N . ILE A 1 86 ? 7.016 -14.938 16.595 1.00 40.91 86 ILE A N 1
ATOM 697 C CA . ILE A 1 86 ? 7.217 -15.192 15.161 1.00 40.91 86 ILE A CA 1
ATOM 698 C C . ILE A 1 86 ? 7.592 -16.671 14.987 1.00 40.91 86 ILE A C 1
ATOM 700 O O . ILE A 1 86 ? 8.590 -17.125 15.547 1.00 40.91 86 ILE A O 1
ATOM 704 N N . THR A 1 87 ? 6.808 -17.437 14.226 1.00 39.78 87 THR A N 1
ATOM 705 C CA . THR A 1 87 ? 7.115 -18.844 13.928 1.00 39.78 87 THR A CA 1
ATOM 706 C C . THR A 1 87 ? 8.143 -18.960 12.797 1.00 39.78 87 THR A C 1
ATOM 708 O O . THR A 1 87 ? 8.155 -18.171 11.853 1.00 39.78 87 THR A O 1
ATOM 711 N N . GLN A 1 88 ? 9.036 -19.952 12.890 1.00 35.06 88 GLN A N 1
ATOM 712 C CA . GLN A 1 88 ? 10.170 -20.155 11.974 1.00 35.06 88 GLN A CA 1
ATOM 713 C C . GLN A 1 88 ? 9.748 -20.354 10.503 1.00 35.06 88 GLN A C 1
ATOM 715 O O . GLN A 1 88 ? 10.481 -19.956 9.596 1.00 35.06 88 GLN A O 1
ATOM 720 N N . ASP A 1 89 ? 8.540 -20.871 10.264 1.00 40.09 89 ASP A N 1
ATOM 721 C CA . ASP A 1 89 ? 7.949 -21.022 8.926 1.00 40.09 89 ASP A CA 1
ATOM 722 C C . ASP A 1 89 ? 7.736 -19.673 8.216 1.00 40.09 89 ASP A C 1
ATOM 724 O O . ASP A 1 89 ? 7.805 -19.597 6.990 1.00 40.09 89 ASP A O 1
ATOM 728 N N . LEU A 1 90 ? 7.554 -18.589 8.979 1.00 41.78 90 LEU A N 1
ATOM 729 C CA . LEU A 1 90 ? 7.394 -17.222 8.477 1.00 41.78 90 LEU A CA 1
ATOM 730 C C . LEU A 1 90 ? 8.726 -16.603 8.003 1.00 41.78 90 LEU A C 1
ATOM 732 O O . LEU A 1 90 ? 8.724 -15.686 7.184 1.00 41.78 90 LEU A O 1
ATOM 736 N N . LEU A 1 91 ? 9.860 -17.092 8.524 1.00 36.16 91 LEU A N 1
ATOM 737 C CA . LEU A 1 91 ? 11.199 -16.537 8.276 1.00 36.16 91 LEU A CA 1
ATOM 738 C C . LEU A 1 91 ? 11.884 -17.142 7.040 1.00 36.16 91 LEU A C 1
ATOM 740 O O . LEU A 1 91 ? 12.727 -16.482 6.434 1.00 36.16 91 LEU A O 1
ATOM 744 N N . TYR A 1 92 ? 11.518 -18.369 6.651 1.00 36.56 92 TYR A N 1
ATOM 745 C CA . TYR A 1 92 ? 12.166 -19.095 5.546 1.00 36.56 92 TYR A CA 1
ATOM 746 C C . TYR A 1 92 ? 11.197 -19.771 4.558 1.00 36.56 92 TYR A C 1
ATOM 748 O O . TYR A 1 92 ? 11.629 -20.191 3.483 1.00 36.56 92 TYR A O 1
ATOM 756 N N . GLY A 1 93 ? 9.903 -19.878 4.880 1.00 47.72 93 GLY A N 1
ATOM 757 C CA . GLY A 1 93 ? 8.900 -20.547 4.049 1.00 47.72 93 GLY A CA 1
ATOM 758 C C . GLY A 1 93 ? 8.160 -19.602 3.099 1.00 47.72 93 GLY A C 1
ATOM 759 O O . GLY A 1 93 ? 7.905 -18.436 3.401 1.00 47.72 93 GLY A O 1
ATOM 760 N N . ASP A 1 94 ? 7.767 -20.103 1.924 1.00 65.94 94 ASP A N 1
ATOM 761 C CA . ASP A 1 94 ? 6.760 -19.408 1.124 1.00 65.94 94 ASP A CA 1
ATOM 762 C C . ASP A 1 94 ? 5.396 -19.599 1.796 1.00 65.94 94 ASP A C 1
ATOM 764 O O . ASP A 1 94 ? 4.876 -20.710 1.811 1.00 65.94 94 ASP A O 1
ATOM 768 N N . ILE A 1 95 ? 4.809 -18.525 2.334 1.00 71.88 95 ILE A N 1
ATOM 769 C CA . ILE A 1 95 ? 3.492 -18.549 2.997 1.00 71.88 95 ILE A CA 1
ATOM 770 C C . ILE A 1 95 ? 2.391 -19.178 2.120 1.00 71.88 95 ILE A C 1
ATOM 772 O O . ILE A 1 95 ? 1.391 -19.684 2.620 1.00 71.88 95 ILE A O 1
ATOM 776 N N . LEU A 1 96 ? 2.585 -19.180 0.798 1.00 76.94 96 LEU A N 1
ATOM 777 C CA . LEU A 1 96 ? 1.691 -19.823 -0.164 1.00 76.94 96 LEU A CA 1
ATOM 778 C C . LEU A 1 96 ? 1.705 -21.358 -0.103 1.00 76.94 96 LEU A C 1
ATOM 780 O O . LEU A 1 96 ? 0.774 -21.977 -0.610 1.00 76.94 96 LEU A O 1
ATOM 784 N N . ASN A 1 97 ? 2.725 -21.965 0.505 1.00 81.38 97 ASN A N 1
ATOM 785 C CA . ASN A 1 97 ? 2.839 -23.414 0.672 1.00 81.38 97 ASN A CA 1
ATOM 786 C C . ASN A 1 97 ? 2.135 -23.924 1.937 1.00 81.38 97 ASN A C 1
ATOM 788 O O . ASN A 1 97 ? 2.041 -25.135 2.129 1.00 81.38 97 ASN A O 1
ATOM 792 N N . LEU A 1 98 ? 1.656 -23.026 2.803 1.00 80.62 98 LEU A N 1
ATOM 793 C CA . LEU A 1 98 ? 0.914 -23.419 3.994 1.00 80.62 98 LEU A CA 1
ATOM 794 C C . LEU A 1 98 ? -0.435 -24.032 3.610 1.00 80.62 98 LEU A C 1
ATOM 796 O O . LEU A 1 98 ? -1.118 -23.576 2.684 1.00 80.62 98 LEU A O 1
ATOM 800 N N . SER A 1 99 ? -0.837 -25.061 4.356 1.00 83.00 99 SER A N 1
ATOM 801 C CA . SER A 1 99 ? -2.173 -25.637 4.224 1.00 83.00 99 SER A CA 1
ATOM 802 C C . SER A 1 99 ? -3.244 -24.599 4.588 1.00 83.00 99 SER A C 1
ATOM 804 O O . SER A 1 99 ? -2.962 -23.602 5.253 1.00 83.00 99 SER A O 1
ATOM 806 N N . ALA A 1 100 ? -4.497 -24.816 4.171 1.00 81.94 100 ALA A N 1
ATOM 807 C CA . ALA A 1 100 ? -5.606 -23.952 4.594 1.00 81.94 100 ALA A CA 1
ATOM 808 C C . ALA A 1 100 ? -5.707 -23.859 6.121 1.00 81.94 100 ALA A C 1
ATOM 810 O O . ALA A 1 100 ? -5.768 -22.758 6.653 1.00 81.94 100 ALA A O 1
ATOM 811 N N . ALA A 1 101 ? -5.618 -25.007 6.796 1.00 82.88 101 ALA A N 1
ATOM 812 C CA . ALA A 1 101 ? -5.716 -25.101 8.246 1.00 82.88 101 ALA A CA 1
ATOM 813 C C . ALA A 1 101 ? -4.570 -24.379 8.970 1.00 82.88 101 ALA A C 1
ATOM 815 O O . ALA A 1 101 ? -4.767 -23.862 10.064 1.00 82.88 101 ALA A O 1
ATOM 816 N N . ASP A 1 102 ? -3.370 -24.335 8.385 1.00 78.12 102 ASP A N 1
ATOM 817 C CA . ASP A 1 102 ? -2.252 -23.583 8.963 1.00 78.12 102 ASP A CA 1
ATOM 818 C C . ASP A 1 102 ? -2.371 -22.087 8.696 1.00 78.12 102 ASP A C 1
ATOM 820 O O . ASP A 1 102 ? -2.052 -21.281 9.565 1.00 78.12 102 ASP A O 1
ATOM 824 N N . PHE A 1 103 ? -2.857 -21.712 7.513 1.00 74.69 103 PHE A N 1
ATOM 825 C CA . PHE A 1 103 ? -3.037 -20.316 7.137 1.00 74.69 103 PHE A CA 1
ATOM 826 C C . PHE A 1 103 ? -4.176 -19.6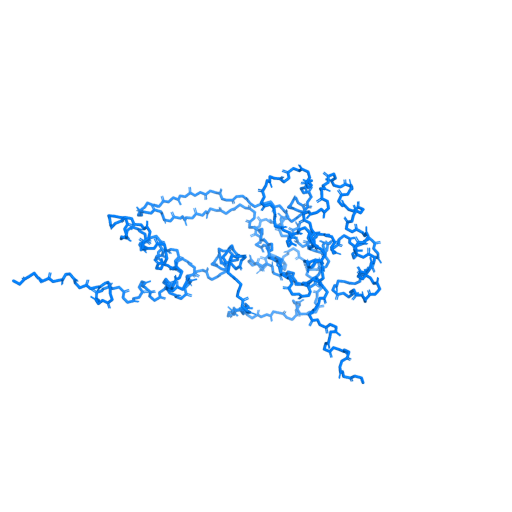60 7.941 1.00 74.69 103 PHE A C 1
ATOM 828 O O . PHE A 1 103 ? -4.052 -18.508 8.334 1.00 74.69 103 PHE A O 1
ATOM 835 N N . GLU A 1 104 ? -5.243 -20.395 8.267 1.00 78.00 104 GLU A N 1
ATOM 836 C CA . GLU A 1 104 ? -6.358 -19.929 9.116 1.00 78.00 104 GLU A CA 1
ATOM 837 C C . GLU A 1 104 ? -5.964 -19.661 10.579 1.00 78.00 104 GLU A C 1
ATOM 839 O O . GLU A 1 104 ? -6.720 -19.029 11.308 1.00 78.00 104 GLU A O 1
ATOM 844 N N . LYS A 1 105 ? -4.762 -20.063 11.015 1.00 78.75 105 LYS A N 1
ATOM 845 C CA . LYS A 1 105 ? -4.241 -19.720 12.352 1.00 78.75 105 LYS A CA 1
ATOM 846 C C . LYS A 1 105 ? -3.810 -18.254 12.466 1.00 78.75 105 LYS A C 1
ATOM 848 O O . LYS A 1 105 ? -3.500 -17.806 13.570 1.00 78.75 105 LYS A O 1
ATOM 853 N N . PHE A 1 106 ? -3.723 -17.526 11.351 1.00 74.38 106 PHE A N 1
ATOM 854 C CA . PHE A 1 106 ? -3.302 -16.129 11.341 1.00 74.38 106 PHE A CA 1
ATOM 855 C C . PHE A 1 106 ? -4.499 -15.184 11.335 1.00 74.38 106 PHE A C 1
ATOM 857 O O . PHE A 1 106 ? -5.328 -15.227 10.435 1.00 74.38 106 PHE A O 1
ATOM 864 N N . ASP A 1 107 ? -4.504 -14.226 12.257 1.00 72.00 107 ASP A N 1
ATOM 865 C CA . ASP A 1 107 ? -5.438 -13.095 12.206 1.00 72.00 107 ASP A CA 1
ATOM 866 C C . ASP A 1 107 ? -5.055 -12.094 11.098 1.00 72.00 107 ASP A C 1
ATOM 868 O O . ASP A 1 107 ? -5.877 -11.350 10.559 1.00 72.00 107 ASP A O 1
ATOM 872 N N . THR A 1 108 ? -3.762 -12.023 10.767 1.00 76.06 108 THR A N 1
ATOM 873 C CA . THR A 1 108 ? -3.200 -11.026 9.853 1.00 76.06 108 THR A CA 1
ATOM 874 C C . THR A 1 108 ? -1.954 -11.555 9.160 1.00 76.06 108 THR A C 1
ATOM 876 O O . THR A 1 108 ? -1.100 -12.187 9.779 1.00 76.06 108 THR A O 1
ATOM 879 N N . VAL A 1 109 ? -1.821 -11.230 7.874 1.00 79.75 109 VAL A N 1
ATOM 880 C CA . VAL A 1 109 ? -0.645 -11.522 7.056 1.00 79.75 109 VAL A CA 1
ATOM 881 C C . VAL A 1 109 ? -0.042 -10.217 6.561 1.00 79.75 109 VAL A C 1
ATOM 883 O O . VAL A 1 109 ? -0.663 -9.484 5.792 1.00 79.75 109 VAL A O 1
ATOM 886 N N . ILE A 1 110 ? 1.203 -9.966 6.963 1.00 81.00 110 ILE A N 1
ATOM 887 C CA . ILE A 1 110 ? 1.998 -8.826 6.505 1.00 81.00 110 ILE A CA 1
ATOM 888 C C . ILE A 1 110 ? 3.119 -9.356 5.620 1.00 81.00 110 ILE A C 1
ATOM 890 O O . ILE A 1 110 ? 3.918 -10.184 6.054 1.00 81.00 110 ILE A O 1
ATOM 894 N N . ILE A 1 111 ? 3.199 -8.867 4.385 1.00 78.44 111 ILE A N 1
ATOM 895 C CA . ILE A 1 111 ? 4.285 -9.219 3.466 1.00 78.44 111 ILE A CA 1
ATOM 896 C C . ILE A 1 111 ? 5.051 -7.986 3.005 1.00 78.44 111 ILE A C 1
ATOM 898 O O . ILE A 1 111 ? 4.483 -6.926 2.742 1.00 78.44 111 ILE A O 1
ATOM 902 N N . SER A 1 112 ? 6.360 -8.147 2.856 1.00 81.88 112 SER A N 1
ATOM 903 C CA . SER A 1 112 ? 7.266 -7.118 2.356 1.00 81.88 112 SER A CA 1
ATOM 904 C C . SER A 1 112 ? 8.258 -7.707 1.357 1.00 81.88 112 SER A C 1
ATOM 906 O O . SER A 1 112 ? 8.340 -8.927 1.199 1.00 81.88 112 SER A O 1
ATOM 908 N N . CYS A 1 113 ? 8.970 -6.841 0.631 1.00 75.31 113 CYS A N 1
ATOM 909 C CA . CYS A 1 113 ? 10.086 -7.227 -0.244 1.00 75.31 113 CYS A CA 1
ATOM 910 C C . CYS A 1 113 ? 9.746 -8.332 -1.263 1.00 75.31 113 CYS A C 1
ATOM 912 O O . CYS A 1 113 ? 10.566 -9.209 -1.538 1.00 75.31 113 CYS A O 1
ATOM 914 N N . CYS A 1 114 ? 8.536 -8.315 -1.824 1.00 80.25 114 CYS A N 1
ATOM 915 C CA . CYS A 1 114 ? 8.063 -9.360 -2.727 1.00 80.25 114 CYS A CA 1
ATOM 916 C C . CYS A 1 114 ? 7.453 -8.785 -4.004 1.00 80.25 114 CYS A C 1
ATOM 918 O O . CYS A 1 114 ? 7.071 -7.619 -4.072 1.00 80.25 114 CYS A O 1
ATOM 920 N N . SER A 1 115 ? 7.387 -9.617 -5.046 1.00 84.88 115 SER A N 1
ATOM 921 C CA . SER A 1 115 ? 6.867 -9.186 -6.340 1.00 84.88 115 SER A CA 1
ATOM 922 C C . SER A 1 115 ? 5.374 -8.881 -6.262 1.00 84.88 115 SER A C 1
ATOM 924 O O . SER A 1 115 ? 4.641 -9.461 -5.457 1.00 84.88 115 SER A O 1
ATOM 926 N N . GLU A 1 116 ? 4.907 -8.015 -7.157 1.00 89.56 116 GLU A N 1
ATOM 927 C CA . GLU A 1 116 ? 3.482 -7.728 -7.350 1.00 89.56 116 GLU A CA 1
ATOM 928 C C . GLU A 1 116 ? 2.657 -9.021 -7.524 1.00 89.56 116 GLU A C 1
ATOM 930 O O . GLU A 1 116 ? 1.635 -9.202 -6.862 1.00 89.56 116 GLU A O 1
ATOM 935 N N . ILE A 1 117 ? 3.177 -9.997 -8.280 1.00 89.38 117 ILE A N 1
ATOM 936 C CA . ILE A 1 117 ? 2.564 -11.325 -8.458 1.00 89.38 117 ILE A CA 1
ATOM 937 C C . ILE A 1 117 ? 2.408 -12.067 -7.124 1.00 89.38 117 ILE A C 1
ATOM 939 O O . ILE A 1 117 ? 1.345 -12.632 -6.856 1.00 89.38 117 ILE A O 1
ATOM 943 N N . LYS A 1 118 ? 3.451 -12.095 -6.282 1.00 89.00 118 LYS A N 1
ATOM 944 C CA . LYS A 1 118 ? 3.385 -12.778 -4.982 1.00 89.00 118 LYS A CA 1
ATOM 945 C C . LYS A 1 118 ? 2.354 -12.105 -4.078 1.00 89.00 118 LYS A C 1
ATOM 947 O O . LYS A 1 118 ? 1.537 -12.805 -3.485 1.00 89.00 118 LYS A O 1
ATOM 952 N N . ARG A 1 119 ? 2.320 -10.768 -4.049 1.00 90.94 119 ARG A N 1
ATOM 953 C CA . ARG A 1 119 ? 1.312 -10.011 -3.290 1.00 90.94 119 ARG A CA 1
ATOM 954 C C . ARG A 1 119 ? -0.109 -10.345 -3.716 1.00 90.94 119 ARG A C 1
ATOM 956 O O . ARG A 1 119 ? -0.953 -10.603 -2.863 1.00 90.94 119 ARG A O 1
ATOM 963 N N . ARG A 1 120 ? -0.353 -10.427 -5.025 1.00 92.94 120 ARG A N 1
ATOM 964 C CA . ARG A 1 120 ? -1.652 -10.809 -5.591 1.00 92.94 120 ARG A CA 1
ATOM 965 C C . ARG A 1 120 ? -2.092 -12.200 -5.137 1.00 92.94 120 ARG A C 1
ATOM 967 O O . ARG A 1 120 ? -3.222 -12.368 -4.689 1.00 92.94 120 ARG A O 1
ATOM 974 N N . LYS A 1 121 ? -1.184 -13.181 -5.198 1.00 92.44 121 LYS A N 1
ATOM 975 C CA . LYS A 1 121 ? -1.455 -14.563 -4.770 1.00 92.44 121 LYS A CA 1
ATOM 976 C C . LYS A 1 121 ? -1.775 -14.650 -3.278 1.00 92.44 121 LYS A C 1
ATOM 978 O O . LYS A 1 121 ? -2.764 -15.280 -2.917 1.00 92.44 121 LYS A O 1
ATOM 983 N N . VAL A 1 122 ? -0.983 -13.994 -2.427 1.00 90.12 122 VAL A N 1
ATOM 984 C CA . VAL A 1 122 ? -1.207 -13.999 -0.971 1.00 90.12 122 VAL A CA 1
ATOM 985 C C . VAL A 1 122 ? -2.522 -13.297 -0.627 1.00 90.12 122 VAL A C 1
ATOM 987 O O . VAL A 1 122 ? -3.339 -13.869 0.085 1.00 90.12 122 VAL A O 1
ATOM 990 N N . ASN A 1 123 ? -2.788 -12.118 -1.199 1.00 92.94 123 ASN A N 1
ATOM 991 C CA . ASN A 1 123 ? -4.049 -11.407 -0.982 1.00 92.94 123 ASN A CA 1
ATOM 992 C C . ASN A 1 123 ? -5.266 -12.233 -1.427 1.00 92.94 123 ASN A C 1
ATOM 994 O O . ASN A 1 123 ? -6.248 -12.340 -0.693 1.00 92.94 123 ASN A O 1
ATOM 998 N N . SER A 1 124 ? -5.190 -12.868 -2.603 1.00 93.12 124 SER A N 1
ATOM 999 C CA . SER A 1 124 ? -6.236 -13.776 -3.084 1.00 93.12 124 SER A CA 1
ATOM 1000 C C . SER A 1 124 ? -6.451 -14.940 -2.119 1.00 93.12 124 SER A C 1
ATOM 1002 O O . SER A 1 124 ? -7.594 -15.315 -1.864 1.00 93.12 124 SER A O 1
ATOM 1004 N N . ARG A 1 125 ? -5.375 -15.495 -1.550 1.00 89.94 125 ARG A N 1
ATOM 1005 C CA . ARG A 1 125 ? -5.469 -16.579 -0.573 1.00 89.94 125 ARG A CA 1
ATOM 1006 C C . ARG A 1 125 ? -6.170 -16.125 0.706 1.00 89.94 125 ARG A C 1
ATOM 1008 O O . ARG A 1 125 ? -7.138 -16.771 1.090 1.00 89.94 125 ARG A O 1
ATOM 1015 N N . CYS A 1 126 ? -5.775 -14.987 1.288 1.00 87.56 126 CYS A N 1
ATOM 1016 C CA . CYS A 1 126 ? -6.467 -14.386 2.438 1.00 87.56 126 CYS A CA 1
ATOM 1017 C C . CYS A 1 126 ? -7.962 -14.168 2.145 1.00 87.56 126 CYS A C 1
ATOM 1019 O O . CYS A 1 126 ? -8.821 -14.364 3.006 1.00 87.56 126 CYS A O 1
ATOM 1021 N N . ARG A 1 127 ? -8.299 -13.795 0.901 1.00 89.75 127 ARG A N 1
ATOM 1022 C CA . ARG A 1 127 ? -9.682 -13.597 0.445 1.00 89.75 127 ARG A CA 1
ATOM 1023 C C . ARG A 1 127 ? -10.517 -14.864 0.361 1.00 89.75 127 ARG A C 1
ATOM 1025 O O . ARG A 1 127 ? -11.695 -14.785 0.698 1.00 89.75 127 ARG A O 1
ATOM 1032 N N . GLN A 1 128 ? -9.923 -15.978 -0.044 1.00 89.25 128 GLN A N 1
ATOM 1033 C CA . GLN A 1 128 ? -10.614 -17.251 -0.262 1.00 89.25 128 GLN A CA 1
ATOM 1034 C C . GLN A 1 128 ? -10.932 -18.026 1.022 1.00 89.25 128 GLN A C 1
ATOM 1036 O O . GLN A 1 128 ? -11.720 -18.964 0.960 1.00 89.25 128 GLN A O 1
ATOM 1041 N N . LEU A 1 129 ? -10.315 -17.676 2.152 1.00 82.00 129 LEU A N 1
ATOM 1042 C CA . LEU A 1 129 ? -10.566 -18.350 3.426 1.00 82.00 129 LEU A CA 1
ATOM 1043 C C . LEU A 1 129 ? -11.898 -17.934 4.046 1.00 82.00 129 LEU A C 1
ATOM 1045 O O . LEU A 1 129 ? -12.368 -16.807 3.835 1.00 82.00 129 LEU A O 1
ATOM 1049 N N . THR A 1 130 ? -12.469 -18.879 4.794 1.00 75.12 130 THR A N 1
ATOM 1050 C CA . THR A 1 130 ? -13.789 -18.794 5.426 1.00 75.12 130 THR A CA 1
ATOM 1051 C C . THR A 1 130 ? -13.829 -17.658 6.439 1.00 75.12 130 THR A C 1
ATOM 1053 O O . THR A 1 130 ? -14.701 -16.795 6.348 1.00 75.12 130 THR A O 1
ATOM 1056 N N . ASP A 1 131 ? -12.816 -17.601 7.307 1.00 74.75 131 ASP A N 1
ATOM 1057 C CA . ASP A 1 131 ? -12.569 -16.466 8.187 1.00 74.75 131 ASP A CA 1
ATOM 1058 C C . ASP A 1 131 ? -11.639 -15.460 7.488 1.00 74.75 131 ASP A C 1
ATOM 1060 O O . ASP A 1 131 ? -10.536 -15.807 7.045 1.00 74.75 131 ASP A O 1
ATOM 1064 N N . PRO A 1 132 ? -12.080 -14.202 7.298 1.00 69.81 132 PRO A N 1
ATOM 1065 C CA . PRO A 1 132 ? -11.270 -13.176 6.666 1.00 69.81 132 PRO A CA 1
ATOM 1066 C C . PRO A 1 132 ? -9.985 -12.858 7.422 1.00 69.81 132 PRO A C 1
ATOM 1068 O O . PRO A 1 132 ? -10.002 -12.175 8.437 1.00 69.81 132 PRO A O 1
ATOM 1071 N N . ILE A 1 133 ? -8.857 -13.251 6.841 1.00 80.50 133 ILE A N 1
ATOM 1072 C CA . ILE A 1 133 ? -7.541 -12.832 7.319 1.00 80.50 133 ILE A CA 1
ATOM 1073 C C . ILE A 1 133 ? -7.219 -11.453 6.756 1.00 80.50 133 ILE A C 1
ATOM 1075 O O . ILE A 1 133 ? -7.290 -11.243 5.537 1.00 80.50 133 ILE A O 1
ATOM 1079 N N . ALA A 1 134 ? -6.843 -10.523 7.632 1.00 82.44 134 ALA A N 1
ATOM 1080 C CA . ALA A 1 134 ? -6.399 -9.199 7.221 1.00 82.44 134 ALA A CA 1
ATOM 1081 C C . ALA A 1 134 ? -5.090 -9.295 6.425 1.00 82.44 134 ALA A C 1
ATOM 1083 O O . ALA A 1 134 ? -4.182 -10.056 6.767 1.00 82.44 134 ALA A O 1
ATOM 1084 N N . PHE A 1 135 ? -4.990 -8.526 5.345 1.00 84.75 135 PHE A N 1
ATOM 1085 C CA . PHE A 1 135 ? -3.818 -8.522 4.481 1.00 84.75 135 PHE A CA 1
ATOM 1086 C C . PHE A 1 135 ? -3.168 -7.145 4.436 1.00 84.75 135 PHE A C 1
ATOM 1088 O O . PHE A 1 135 ? -3.816 -6.151 4.100 1.00 84.75 135 PHE A O 1
ATOM 1095 N N . HIS A 1 136 ? -1.857 -7.118 4.659 1.00 85.19 136 HIS A N 1
ATOM 1096 C CA . HIS A 1 136 ? -1.036 -5.923 4.536 1.00 85.19 136 HIS A CA 1
ATOM 1097 C C . HIS A 1 136 ? 0.156 -6.206 3.629 1.00 85.19 136 HIS A C 1
ATOM 1099 O O . HIS A 1 136 ? 0.843 -7.221 3.743 1.00 85.19 136 HIS A O 1
ATOM 1105 N N . SER A 1 137 ? 0.441 -5.266 2.737 1.00 86.69 137 SER A N 1
ATOM 1106 C CA . SER A 1 137 ? 1.665 -5.260 1.944 1.00 86.69 137 SER A CA 1
ATOM 1107 C C . SER A 1 137 ? 2.444 -3.995 2.250 1.00 86.69 137 SER A C 1
ATOM 1109 O O . SER A 1 137 ? 1.929 -2.906 2.018 1.00 86.69 137 SER A O 1
ATOM 1111 N N . VAL A 1 138 ? 3.701 -4.141 2.660 1.00 83.75 138 VAL A N 1
ATOM 1112 C CA . VAL A 1 138 ? 4.626 -3.027 2.899 1.00 83.75 138 VAL A CA 1
ATOM 1113 C C . VAL A 1 138 ? 5.767 -3.110 1.894 1.00 83.75 138 VAL A C 1
ATOM 1115 O O . VAL A 1 138 ? 6.575 -4.036 1.940 1.00 83.75 138 VAL A O 1
ATOM 1118 N N . GLN A 1 139 ? 5.831 -2.161 0.965 1.00 81.19 139 GLN A N 1
ATOM 1119 C CA . GLN A 1 139 ? 6.877 -2.110 -0.055 1.00 81.19 139 GLN A CA 1
ATOM 1120 C C . GLN A 1 139 ? 7.736 -0.872 0.122 1.00 81.19 139 GLN A C 1
ATOM 1122 O O . GLN A 1 139 ? 7.211 0.220 0.301 1.00 81.19 139 GLN A O 1
ATOM 1127 N N . CYS A 1 140 ? 9.050 -1.051 0.005 1.00 78.81 140 CYS A N 1
ATOM 1128 C CA . CYS A 1 140 ? 10.008 0.046 -0.042 1.00 78.81 140 CYS A CA 1
ATOM 1129 C C . CYS A 1 140 ? 10.844 -0.071 -1.315 1.00 78.81 140 CYS A C 1
ATOM 1131 O O . CYS A 1 140 ? 11.362 -1.151 -1.618 1.00 78.81 140 CYS A O 1
ATOM 1133 N N . ARG A 1 141 ? 10.995 1.039 -2.037 1.00 78.69 141 ARG A N 1
ATOM 1134 C CA . ARG A 1 141 ? 11.806 1.154 -3.256 1.00 78.69 141 ARG A CA 1
ATOM 1135 C C . ARG A 1 141 ? 12.627 2.429 -3.151 1.00 78.69 141 ARG A C 1
ATOM 1137 O O . ARG A 1 141 ? 12.066 3.520 -3.133 1.00 78.69 141 ARG A O 1
ATOM 1144 N N . GLY A 1 142 ? 13.938 2.273 -2.975 1.00 78.25 142 GLY A N 1
ATOM 1145 C CA . GLY A 1 142 ? 14.832 3.366 -2.602 1.00 78.25 142 GLY A CA 1
ATOM 1146 C C . GLY A 1 142 ? 14.329 4.087 -1.348 1.00 78.25 142 GLY A C 1
ATOM 1147 O O . GLY A 1 142 ? 14.263 3.477 -0.283 1.00 78.25 142 GLY A O 1
ATOM 1148 N N . SER A 1 143 ? 13.965 5.362 -1.485 1.00 78.75 143 SER A N 1
ATOM 1149 C CA . SER A 1 143 ? 13.410 6.196 -0.404 1.00 78.75 143 SER A CA 1
ATOM 1150 C C . SER A 1 143 ? 11.878 6.304 -0.413 1.00 78.75 143 SER A C 1
ATOM 1152 O O . SER A 1 143 ? 11.308 7.025 0.405 1.00 78.75 143 SER A O 1
ATOM 1154 N N . LEU A 1 144 ? 11.198 5.596 -1.318 1.00 81.88 144 LEU A N 1
ATOM 1155 C CA . LEU A 1 144 ? 9.740 5.537 -1.375 1.00 81.88 144 LEU A CA 1
ATOM 1156 C C . LEU A 1 144 ? 9.211 4.333 -0.600 1.00 81.88 144 LEU A C 1
ATOM 1158 O O . LEU A 1 144 ? 9.829 3.265 -0.587 1.00 81.88 144 LEU A O 1
ATOM 1162 N N . ALA A 1 145 ? 8.032 4.500 -0.006 1.00 79.69 145 ALA A N 1
ATOM 1163 C CA . ALA A 1 145 ? 7.317 3.435 0.674 1.00 79.69 145 ALA A CA 1
ATOM 1164 C C . ALA A 1 145 ? 5.828 3.449 0.315 1.00 79.69 145 ALA A C 1
ATOM 1166 O O . ALA A 1 145 ? 5.219 4.503 0.143 1.00 79.69 145 ALA A O 1
ATOM 1167 N N . GLU A 1 146 ? 5.245 2.259 0.233 1.00 83.44 146 GLU A N 1
ATOM 1168 C CA . GLU A 1 146 ? 3.817 2.035 0.050 1.00 83.44 146 GLU A CA 1
ATOM 1169 C C . GLU A 1 146 ? 3.338 1.013 1.079 1.00 83.44 146 GLU A C 1
ATOM 1171 O O . GLU A 1 146 ? 3.942 -0.050 1.245 1.00 83.44 146 GLU A O 1
ATOM 1176 N N . ILE A 1 147 ? 2.213 1.318 1.724 1.00 84.12 147 ILE A N 1
ATOM 1177 C CA . ILE A 1 147 ? 1.457 0.349 2.508 1.00 84.12 147 ILE A CA 1
ATOM 1178 C C . ILE A 1 147 ? 0.104 0.160 1.833 1.00 84.12 147 ILE A C 1
ATOM 1180 O O . ILE A 1 147 ? -0.647 1.116 1.652 1.00 84.12 147 ILE A O 1
ATOM 1184 N N . PHE A 1 148 ? -0.211 -1.081 1.483 1.00 88.12 148 PHE A N 1
ATOM 1185 C CA . PHE A 1 148 ? -1.533 -1.484 1.027 1.00 88.12 148 PHE A CA 1
ATOM 1186 C C . PHE A 1 148 ? -2.204 -2.329 2.103 1.00 88.12 148 PHE A C 1
ATOM 1188 O O . PHE A 1 148 ? -1.559 -3.205 2.683 1.00 88.12 148 PHE A O 1
ATOM 1195 N N . VAL A 1 149 ? -3.494 -2.089 2.335 1.00 86.06 149 VAL A N 1
ATOM 1196 C CA . VAL A 1 149 ? -4.282 -2.801 3.342 1.00 86.06 149 VAL A CA 1
ATOM 1197 C C . VAL A 1 149 ? -5.586 -3.301 2.742 1.00 86.06 149 VAL A C 1
ATOM 1199 O O . VAL A 1 149 ? -6.285 -2.562 2.051 1.00 86.06 149 VAL A O 1
ATOM 1202 N N . ASP A 1 150 ? -5.924 -4.549 3.045 1.00 88.25 150 ASP A N 1
ATOM 1203 C CA . ASP A 1 150 ? -7.183 -5.178 2.677 1.00 88.25 150 ASP A CA 1
ATOM 1204 C C . ASP A 1 150 ? -7.759 -5.962 3.857 1.00 88.25 150 ASP A C 1
ATOM 1206 O O . ASP A 1 150 ? -7.262 -7.026 4.227 1.00 88.25 150 ASP A O 1
ATOM 1210 N N . LEU A 1 151 ? -8.839 -5.421 4.423 1.00 83.56 151 LEU A N 1
ATOM 1211 C CA . LEU A 1 151 ? -9.610 -6.037 5.508 1.00 83.56 151 LEU A CA 1
ATOM 1212 C C . LEU A 1 151 ? -10.918 -6.675 5.013 1.00 83.56 151 LEU A C 1
ATOM 1214 O O . LEU A 1 151 ? -11.797 -6.999 5.807 1.00 83.56 151 LEU A O 1
ATOM 1218 N N . LYS A 1 152 ? -11.095 -6.806 3.693 1.00 80.12 152 LYS A N 1
ATOM 1219 C CA . LYS A 1 152 ? -12.355 -7.173 3.030 1.00 80.12 152 LYS A CA 1
ATOM 1220 C C . LYS A 1 152 ? -13.518 -6.245 3.396 1.00 80.12 152 LYS A C 1
ATOM 1222 O O . LYS A 1 152 ? -13.705 -5.228 2.744 1.00 80.12 152 LYS A O 1
ATOM 1227 N N . SER A 1 153 ? -14.341 -6.601 4.376 1.00 78.88 153 SER A N 1
ATOM 1228 C CA . SER A 1 153 ? -15.452 -5.778 4.856 1.00 78.88 153 SER A CA 1
ATOM 1229 C C . SER A 1 153 ? -15.380 -5.736 6.369 1.00 78.88 153 SER A C 1
ATOM 1231 O O . SER A 1 153 ? -15.511 -6.775 7.010 1.00 78.88 153 SER A O 1
ATOM 1233 N N . HIS A 1 154 ? -15.172 -4.549 6.929 1.00 70.38 154 HIS A N 1
ATOM 1234 C CA . HIS A 1 154 ? -15.065 -4.369 8.371 1.00 70.38 154 HIS A CA 1
ATOM 1235 C C . HIS A 1 154 ? -16.133 -3.388 8.845 1.00 70.38 154 HIS A C 1
ATOM 1237 O O . HIS A 1 154 ? -16.321 -2.322 8.260 1.00 70.38 154 HIS A O 1
ATOM 1243 N N . THR A 1 155 ? -16.827 -3.747 9.924 1.00 75.00 155 THR A N 1
ATOM 1244 C CA . THR A 1 155 ? -17.674 -2.800 10.655 1.00 75.00 155 THR A CA 1
ATOM 1245 C C . THR A 1 155 ? -16.786 -1.843 11.436 1.00 75.00 155 THR A C 1
ATOM 1247 O O . THR A 1 155 ? -16.065 -2.285 12.326 1.00 75.00 155 THR A O 1
ATOM 1250 N N . VAL A 1 156 ? -16.828 -0.560 11.115 1.00 70.69 156 VAL A N 1
ATOM 1251 C CA . VAL A 1 156 ? -16.103 0.475 11.845 1.00 70.69 156 VAL A CA 1
ATOM 1252 C C . VAL A 1 156 ? -17.079 1.162 12.786 1.00 70.69 156 VAL A C 1
ATOM 1254 O O . VAL A 1 156 ? -18.187 1.529 12.388 1.00 70.69 156 VAL A O 1
ATOM 1257 N N . TYR A 1 157 ? -16.649 1.315 14.032 1.00 73.06 157 TYR A N 1
ATOM 1258 C CA . TYR A 1 157 ? -17.274 2.208 14.993 1.00 73.06 157 TYR A CA 1
ATOM 1259 C C . TYR A 1 157 ? -16.416 3.465 15.047 1.00 73.06 157 TYR A C 1
ATOM 1261 O O . TYR A 1 157 ? -15.218 3.387 15.332 1.00 73.06 157 TYR A O 1
ATOM 1269 N N . GLU A 1 158 ? -17.013 4.592 14.689 1.00 73.44 158 GLU A N 1
ATOM 1270 C CA . GLU A 1 158 ? -16.396 5.908 14.796 1.00 73.44 158 GLU A CA 1
ATOM 1271 C C . GLU A 1 158 ? -17.243 6.729 15.754 1.00 73.44 158 GLU A C 1
ATOM 1273 O O . GLU A 1 158 ? -18.473 6.705 15.678 1.00 73.44 158 GLU A O 1
ATOM 1278 N N . ARG A 1 159 ? -16.592 7.476 16.641 1.00 75.56 159 ARG A N 1
ATOM 1279 C CA . ARG A 1 159 ? -17.274 8.498 17.423 1.00 75.56 159 ARG A CA 1
ATOM 1280 C C . ARG A 1 159 ? -16.974 9.854 16.815 1.00 75.56 159 ARG A C 1
ATOM 1282 O O . ARG A 1 159 ? -15.815 10.251 16.760 1.00 75.56 159 ARG A O 1
ATOM 1289 N N . LEU A 1 160 ? -18.010 10.550 16.356 1.00 75.81 160 LEU A N 1
ATOM 1290 C CA . LEU A 1 160 ? -17.898 11.901 15.811 1.00 75.81 160 LEU A CA 1
ATOM 1291 C C . LEU A 1 160 ? -18.781 12.842 16.619 1.00 75.81 160 LEU A C 1
ATOM 1293 O O . LEU A 1 160 ? -19.998 12.682 16.669 1.00 75.81 160 LEU A O 1
ATOM 1297 N N . PHE A 1 161 ? -18.149 13.821 17.265 1.00 72.62 161 PHE A N 1
ATOM 1298 C CA . PHE A 1 161 ? -18.816 14.839 18.077 1.00 72.62 161 PHE A CA 1
ATOM 1299 C C . PHE A 1 161 ? -19.802 14.249 19.109 1.00 72.62 161 PHE A C 1
ATOM 1301 O O . PHE A 1 161 ? -20.910 14.749 19.291 1.00 72.62 161 PHE A O 1
ATOM 1308 N N . GLY A 1 162 ? -19.389 13.174 19.790 1.00 70.56 162 GLY A N 1
ATOM 1309 C CA . GLY A 1 162 ? -20.181 12.512 20.834 1.00 70.56 162 GLY A CA 1
ATOM 1310 C C . GLY A 1 162 ? -21.263 11.554 20.322 1.00 70.56 162 GLY A C 1
ATOM 1311 O O . GLY A 1 162 ? -22.005 10.999 21.129 1.00 70.56 162 GLY A O 1
ATOM 1312 N N . GLN A 1 163 ? -21.359 11.336 19.008 1.00 76.00 163 GLN A N 1
ATOM 1313 C CA . GLN A 1 163 ? -22.265 10.352 18.416 1.00 76.00 163 GLN A CA 1
ATOM 1314 C C . GLN A 1 163 ? -21.503 9.118 17.942 1.00 76.00 163 GLN A C 1
ATOM 1316 O O . GLN A 1 163 ? -20.502 9.241 17.236 1.00 76.00 163 GLN A O 1
ATOM 1321 N N . ASP A 1 164 ? -22.013 7.939 18.299 1.00 81.50 164 ASP A N 1
ATOM 1322 C CA . ASP A 1 164 ? -21.506 6.661 17.802 1.00 81.50 164 ASP A CA 1
ATOM 1323 C C . ASP A 1 164 ? -22.098 6.360 16.425 1.00 81.50 164 ASP A C 1
ATOM 1325 O O . ASP A 1 164 ? -23.310 6.205 16.258 1.00 81.50 164 ASP A O 1
ATOM 1329 N N . LEU A 1 165 ? -21.223 6.248 15.434 1.00 82.19 165 LEU A N 1
ATOM 1330 C CA . LEU A 1 165 ? -21.555 5.893 14.066 1.00 82.19 165 LEU A CA 1
ATOM 1331 C C . LEU A 1 165 ? -21.023 4.498 13.766 1.00 82.19 165 LEU A C 1
ATOM 1333 O O . LEU A 1 165 ? -19.840 4.205 13.930 1.00 82.19 165 LEU A O 1
ATOM 1337 N N . LYS A 1 166 ? -21.919 3.637 13.284 1.00 83.38 166 LYS A N 1
ATOM 1338 C CA . LYS A 1 166 ? -21.581 2.311 12.776 1.00 83.38 166 LYS A CA 1
ATOM 1339 C C . LYS A 1 166 ? -21.626 2.345 11.255 1.00 83.38 166 LYS A C 1
ATOM 1341 O O . LYS A 1 166 ? -22.690 2.559 10.679 1.00 83.38 166 LYS A O 1
ATOM 1346 N N . SER A 1 167 ? -20.496 2.097 10.605 1.00 80.56 167 SER A N 1
ATOM 1347 C CA . SER A 1 167 ? -20.408 2.003 9.145 1.00 80.56 167 SER A CA 1
ATOM 1348 C C . SER A 1 167 ? -19.744 0.694 8.721 1.00 80.56 167 SER A C 1
ATOM 1350 O O . SER A 1 167 ? -19.025 0.062 9.494 1.00 80.56 167 SER A O 1
ATOM 1352 N N . ILE A 1 168 ? -20.015 0.244 7.495 1.00 78.75 168 ILE A N 1
ATOM 1353 C CA . ILE A 1 168 ? -19.306 -0.890 6.894 1.00 78.75 168 ILE A CA 1
ATOM 1354 C C . ILE A 1 168 ? -18.321 -0.315 5.884 1.00 78.75 168 ILE A C 1
ATOM 1356 O O . ILE A 1 168 ? -18.721 0.304 4.900 1.00 78.75 168 ILE A O 1
ATOM 1360 N N . MET A 1 169 ? -17.031 -0.525 6.127 1.00 78.94 169 MET A N 1
ATOM 1361 C CA . MET A 1 169 ? -15.976 -0.142 5.201 1.00 78.94 169 MET A CA 1
ATOM 1362 C C . MET A 1 169 ? -15.606 -1.341 4.327 1.00 78.94 169 MET A C 1
ATOM 1364 O O . MET A 1 169 ? -15.235 -2.401 4.836 1.00 78.94 169 MET A O 1
ATOM 1368 N N . HIS A 1 170 ? -15.696 -1.162 3.008 1.00 81.31 170 HIS A N 1
ATOM 1369 C CA . HIS A 1 170 ? -15.353 -2.180 2.018 1.00 81.31 170 HIS A CA 1
ATOM 1370 C C . HIS A 1 170 ? -13.984 -1.898 1.390 1.00 81.31 170 HIS A C 1
ATOM 1372 O O . HIS A 1 170 ? -13.763 -0.849 0.788 1.00 81.31 170 HIS A O 1
ATOM 1378 N N . PHE A 1 171 ? -13.083 -2.869 1.480 1.00 86.88 171 PHE A N 1
ATOM 1379 C CA . PHE A 1 171 ? -11.762 -2.860 0.869 1.00 86.88 171 PHE A CA 1
ATOM 1380 C C . PHE A 1 171 ? -11.766 -3.655 -0.440 1.00 86.88 171 PHE A C 1
ATOM 1382 O O . PHE A 1 171 ? -12.303 -4.766 -0.544 1.00 86.88 171 PHE A O 1
ATOM 1389 N N . CYS A 1 172 ? -11.135 -3.093 -1.468 1.00 89.69 172 CYS A N 1
ATOM 1390 C CA . CYS A 1 172 ? -10.900 -3.794 -2.727 1.00 89.69 172 CYS A CA 1
ATOM 1391 C C . CYS A 1 172 ? -9.713 -4.767 -2.605 1.00 89.69 172 CYS A C 1
ATOM 1393 O O . CYS A 1 172 ? -8.888 -4.643 -1.702 1.00 89.69 172 CYS A O 1
ATOM 1395 N N . SER A 1 173 ? -9.650 -5.776 -3.484 1.00 93.56 173 SER A N 1
ATOM 1396 C CA . SER A 1 173 ? -8.490 -6.678 -3.511 1.00 93.56 173 SER A CA 1
ATOM 1397 C C . SER A 1 173 ? -7.274 -5.919 -4.001 1.00 93.56 173 SER A C 1
ATOM 1399 O O . SER A 1 173 ? -7.408 -4.956 -4.754 1.00 93.56 173 SER A O 1
ATOM 1401 N N . PHE A 1 174 ? -6.087 -6.412 -3.658 1.00 93.00 174 PHE A N 1
ATOM 1402 C CA . PHE A 1 174 ? -4.844 -5.857 -4.180 1.00 93.00 174 PHE A CA 1
ATOM 1403 C C . PHE A 1 174 ? -4.846 -5.817 -5.714 1.00 93.00 174 PHE A C 1
ATOM 1405 O O . PHE A 1 174 ? -4.512 -4.798 -6.307 1.00 93.00 174 PHE A O 1
ATOM 1412 N N . GLU A 1 175 ? -5.323 -6.889 -6.356 1.00 93.94 175 GLU A N 1
ATOM 1413 C CA . GLU A 1 175 ? -5.489 -6.949 -7.812 1.00 93.94 175 GLU A CA 1
ATOM 1414 C C . GLU A 1 175 ? -6.391 -5.837 -8.352 1.00 93.94 175 GLU A C 1
ATOM 1416 O O . GLU A 1 175 ? -6.016 -5.149 -9.296 1.00 93.94 175 GLU A O 1
ATOM 1421 N N . LYS A 1 176 ? -7.561 -5.623 -7.738 1.00 92.25 176 LYS A N 1
ATOM 1422 C CA . LYS A 1 176 ? -8.479 -4.561 -8.162 1.00 92.25 176 LYS A CA 1
ATOM 1423 C C . LYS A 1 176 ? -7.888 -3.173 -7.924 1.00 92.25 176 LYS A C 1
ATOM 1425 O O . LYS A 1 176 ? -8.080 -2.300 -8.761 1.00 92.25 176 LYS A O 1
ATOM 1430 N N . ALA A 1 177 ? -7.165 -2.982 -6.821 1.00 90.94 177 ALA A N 1
ATOM 1431 C CA . ALA A 1 177 ? -6.556 -1.706 -6.463 1.00 90.94 177 ALA A CA 1
ATOM 1432 C C . ALA A 1 177 ? -5.504 -1.249 -7.485 1.00 90.94 177 ALA A C 1
ATOM 1434 O O . ALA A 1 177 ? -5.453 -0.072 -7.828 1.00 90.94 177 ALA A O 1
ATOM 1435 N N . ILE A 1 178 ? -4.680 -2.173 -7.992 1.00 90.19 178 ILE A N 1
ATOM 1436 C CA . ILE A 1 178 ? -3.621 -1.847 -8.962 1.00 90.19 178 ILE A CA 1
ATOM 1437 C C . ILE A 1 178 ? -4.090 -1.890 -10.423 1.00 90.19 178 ILE A C 1
ATOM 1439 O O . ILE A 1 178 ? -3.380 -1.397 -11.295 1.00 90.19 178 ILE A O 1
ATOM 1443 N N . ALA A 1 179 ? -5.258 -2.476 -10.699 1.00 90.56 179 ALA A N 1
ATOM 1444 C CA . ALA A 1 179 ? -5.821 -2.593 -12.045 1.00 90.56 179 ALA A CA 1
ATOM 1445 C C . ALA A 1 179 ? -6.647 -1.370 -12.484 1.00 90.56 179 ALA A C 1
ATOM 1447 O O . ALA A 1 179 ? -7.182 -1.370 -13.593 1.00 90.56 179 ALA A O 1
ATOM 1448 N N . VAL A 1 180 ? -6.781 -0.346 -11.632 1.00 88.94 180 VAL A N 1
ATOM 1449 C CA . VAL A 1 180 ? -7.521 0.878 -11.967 1.00 88.94 180 VAL A CA 1
ATOM 1450 C C . VAL A 1 180 ? -6.849 1.566 -13.167 1.00 88.94 180 VAL A C 1
ATOM 1452 O O . VAL A 1 180 ? -5.664 1.895 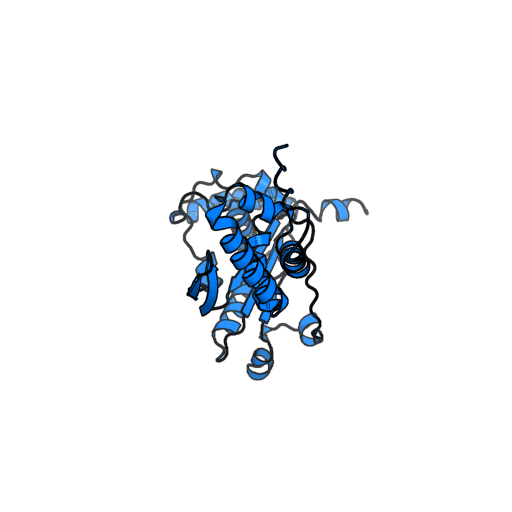-13.071 1.00 88.94 180 VAL A O 1
ATOM 1455 N N . PRO A 1 181 ? -7.561 1.793 -14.290 1.00 89.75 181 PRO A N 1
ATOM 1456 C CA . PRO A 1 181 ? -6.987 2.467 -15.453 1.00 89.75 181 PRO A CA 1
ATOM 1457 C C . PRO A 1 181 ? -6.590 3.903 -15.112 1.00 89.75 181 PRO A C 1
ATOM 1459 O O . PRO A 1 181 ? -7.403 4.643 -14.551 1.00 89.75 181 PRO A O 1
ATOM 1462 N N . TRP A 1 182 ? -5.377 4.334 -15.465 1.00 90.62 182 TRP A N 1
ATOM 1463 C CA . TRP A 1 182 ? -4.872 5.613 -14.945 1.00 90.62 182 TRP A CA 1
ATOM 1464 C C . TRP A 1 182 ? -5.626 6.830 -15.483 1.00 90.62 182 TRP A C 1
ATOM 1466 O O . TRP A 1 182 ? -5.801 7.810 -14.767 1.00 90.62 182 TRP A O 1
ATOM 1476 N N . GLN A 1 183 ? -6.169 6.732 -16.695 1.00 85.44 183 GLN A N 1
ATOM 1477 C CA . GLN A 1 183 ? -7.080 7.719 -17.287 1.00 85.44 183 GLN A CA 1
ATOM 1478 C C . GLN A 1 183 ? -8.346 8.001 -16.452 1.00 85.44 183 GLN A C 1
ATOM 1480 O O . GLN A 1 183 ? -9.020 9.000 -16.682 1.00 85.44 183 GLN A O 1
ATOM 1485 N N . THR A 1 184 ? -8.700 7.116 -15.512 1.00 87.50 184 THR A N 1
ATOM 1486 C CA . THR A 1 184 ? -9.881 7.273 -14.646 1.00 87.50 184 THR A CA 1
ATOM 1487 C C . THR A 1 184 ? -9.566 7.935 -13.310 1.00 87.50 184 THR A C 1
ATOM 1489 O O . THR A 1 184 ? -10.490 8.231 -12.552 1.00 87.50 184 THR A O 1
ATOM 1492 N N . PHE A 1 185 ? -8.287 8.170 -12.999 1.00 82.88 185 PHE A N 1
ATOM 1493 C CA . PHE A 1 185 ? -7.928 8.887 -11.785 1.00 82.88 185 PHE A CA 1
ATOM 1494 C C . PHE A 1 185 ? -8.441 10.325 -11.863 1.00 82.88 185 PHE A C 1
ATOM 1496 O O . PHE A 1 185 ? -8.158 11.054 -12.812 1.00 82.88 185 PHE A O 1
ATOM 1503 N N . THR A 1 186 ? -9.193 10.738 -10.845 1.00 69.88 186 THR A N 1
ATOM 1504 C CA . THR A 1 186 ? -9.510 12.150 -10.630 1.00 69.88 186 THR A CA 1
ATOM 1505 C C . THR A 1 186 ? -8.231 12.913 -10.282 1.00 69.88 186 THR A C 1
ATOM 1507 O O . THR A 1 186 ? -7.218 12.309 -9.911 1.00 69.88 186 THR A O 1
ATOM 1510 N N . GLU A 1 187 ? -8.264 14.245 -10.359 1.00 69.62 187 GLU A N 1
ATOM 1511 C CA . GLU A 1 187 ? -7.171 15.079 -9.846 1.00 69.62 187 GLU A CA 1
ATOM 1512 C C . GLU A 1 187 ? -6.758 14.627 -8.428 1.00 69.62 187 GLU A C 1
ATOM 1514 O O . GLU A 1 187 ? -7.608 14.286 -7.602 1.00 69.62 187 GLU A O 1
ATOM 1519 N N . GLY A 1 188 ? -5.448 14.584 -8.154 1.00 72.06 188 GLY A N 1
ATOM 1520 C CA . GLY A 1 188 ? -4.916 14.246 -6.826 1.00 72.06 188 GLY A CA 1
ATOM 1521 C C . GLY A 1 188 ? -4.400 12.814 -6.626 1.00 72.06 188 GLY A C 1
ATOM 1522 O O . GLY A 1 188 ? -4.110 12.443 -5.488 1.00 72.06 188 GLY A O 1
ATOM 1523 N N . VAL A 1 189 ? -4.235 12.004 -7.681 1.00 81.19 189 VAL A N 1
ATOM 1524 C CA . VAL A 1 189 ? -3.486 10.738 -7.557 1.00 81.19 189 VAL A CA 1
ATOM 1525 C C . VAL A 1 189 ? -2.040 11.006 -7.127 1.00 81.19 189 VAL A C 1
ATOM 1527 O O . VAL A 1 189 ? -1.390 11.940 -7.596 1.00 81.19 189 VAL A O 1
ATOM 1530 N N . SER A 1 190 ? -1.527 10.175 -6.220 1.00 85.56 190 SER A N 1
ATOM 1531 C CA . SER A 1 190 ? -0.158 10.308 -5.732 1.00 85.56 190 SER 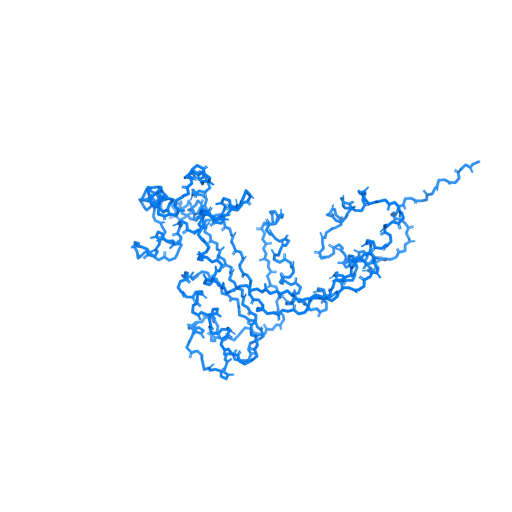A CA 1
ATOM 1532 C C . SER A 1 190 ? 0.855 9.993 -6.834 1.00 85.56 190 SER A C 1
ATOM 1534 O O . SER A 1 190 ? 0.864 8.898 -7.397 1.00 85.56 190 SER A O 1
ATOM 1536 N N . GLU A 1 191 ? 1.777 10.922 -7.072 1.00 88.88 191 GLU A N 1
ATOM 1537 C CA . GLU A 1 191 ? 2.941 10.699 -7.931 1.00 88.88 191 GLU A CA 1
ATOM 1538 C C . GLU A 1 191 ? 3.776 9.491 -7.462 1.00 88.88 191 GLU A C 1
ATOM 1540 O O . GLU A 1 191 ? 4.284 8.725 -8.280 1.00 88.88 191 GLU A O 1
ATOM 1545 N N . ILE A 1 192 ? 3.863 9.270 -6.142 1.00 88.31 192 ILE A N 1
ATOM 1546 C CA . ILE A 1 192 ? 4.571 8.126 -5.546 1.00 88.31 192 ILE A CA 1
ATOM 1547 C C . ILE A 1 192 ? 3.900 6.817 -5.958 1.00 88.31 192 ILE A C 1
ATOM 1549 O O . ILE A 1 192 ? 4.589 5.882 -6.358 1.00 88.31 192 ILE A O 1
ATOM 1553 N N . PHE A 1 193 ? 2.566 6.751 -5.903 1.00 89.00 193 PHE A N 1
ATOM 1554 C CA . PHE A 1 193 ? 1.825 5.568 -6.347 1.00 89.00 193 PHE A CA 1
ATOM 1555 C C . PHE A 1 193 ? 2.161 5.239 -7.805 1.00 89.00 193 PHE A C 1
ATOM 1557 O O . PHE A 1 193 ? 2.502 4.099 -8.117 1.00 89.00 193 PHE A O 1
ATOM 1564 N N . LEU A 1 194 ? 2.130 6.240 -8.686 1.00 91.44 194 LEU A N 1
ATOM 1565 C CA . LEU A 1 194 ? 2.437 6.059 -10.102 1.00 91.44 194 LEU A CA 1
ATOM 1566 C C . LEU A 1 194 ? 3.889 5.606 -10.322 1.00 91.44 194 LEU A C 1
ATOM 1568 O O . LEU A 1 194 ? 4.120 4.639 -11.047 1.00 91.44 194 LEU A O 1
ATOM 1572 N N . ALA A 1 195 ? 4.861 6.229 -9.650 1.00 91.75 195 ALA A N 1
ATOM 1573 C CA . ALA A 1 195 ? 6.270 5.840 -9.731 1.00 91.75 195 ALA A CA 1
ATOM 1574 C C . ALA A 1 195 ? 6.506 4.390 -9.267 1.00 91.75 195 ALA A C 1
ATOM 1576 O O . ALA A 1 195 ? 7.207 3.631 -9.939 1.00 91.75 195 ALA A O 1
ATOM 1577 N N . MET A 1 196 ? 5.857 3.968 -8.175 1.00 89.88 196 MET A N 1
ATOM 1578 C CA . MET A 1 196 ? 5.907 2.585 -7.686 1.00 89.88 196 MET A CA 1
ATOM 1579 C C . MET A 1 196 ? 5.320 1.598 -8.707 1.00 89.88 196 MET A C 1
ATOM 1581 O O . MET A 1 196 ? 5.862 0.507 -8.886 1.00 89.88 196 MET A O 1
ATOM 1585 N N . ARG A 1 197 ? 4.239 1.969 -9.412 1.00 92.94 197 ARG A N 1
ATOM 1586 C CA . ARG A 1 197 ? 3.660 1.129 -10.475 1.00 92.94 197 ARG A CA 1
ATOM 1587 C C . ARG A 1 197 ? 4.570 1.019 -11.695 1.00 92.94 197 ARG A C 1
ATOM 1589 O O . ARG A 1 197 ? 4.667 -0.076 -12.249 1.00 92.94 197 ARG A O 1
ATOM 1596 N N . VAL A 1 198 ? 5.230 2.105 -12.106 1.00 93.75 198 VAL A N 1
ATOM 1597 C CA . VAL A 1 198 ? 6.218 2.087 -13.202 1.00 93.75 198 VAL A CA 1
ATOM 1598 C C . VAL A 1 198 ? 7.354 1.120 -12.871 1.00 93.75 198 VAL A C 1
ATOM 1600 O O . VAL A 1 198 ? 7.651 0.241 -13.678 1.00 93.75 198 VAL A O 1
ATOM 1603 N N . ASP A 1 199 ? 7.927 1.228 -11.671 1.00 91.56 199 ASP A N 1
ATOM 1604 C CA . ASP A 1 199 ? 9.019 0.368 -11.199 1.00 91.56 199 ASP A CA 1
ATOM 1605 C C . ASP A 1 199 ? 8.630 -1.119 -11.187 1.00 91.56 199 ASP A C 1
ATOM 1607 O O . ASP A 1 199 ? 9.316 -1.966 -11.757 1.00 91.56 199 ASP A O 1
ATOM 1611 N N . GLU A 1 200 ? 7.464 -1.445 -10.630 1.00 90.94 200 GLU A N 1
ATOM 1612 C CA . GLU A 1 200 ? 6.982 -2.827 -10.544 1.00 90.94 200 GLU A CA 1
ATOM 1613 C C . GLU A 1 200 ? 6.698 -3.448 -11.913 1.00 90.94 200 GLU A C 1
ATOM 1615 O O . GLU A 1 200 ? 7.048 -4.606 -12.163 1.00 90.94 200 GLU A O 1
ATOM 1620 N N . ASN A 1 201 ? 6.094 -2.677 -12.821 1.00 92.69 201 ASN A N 1
ATOM 1621 C CA . ASN A 1 201 ? 5.846 -3.133 -14.186 1.00 92.69 201 ASN A CA 1
ATOM 1622 C C . ASN A 1 201 ? 7.157 -3.290 -14.963 1.00 92.69 201 ASN A C 1
ATOM 1624 O O . ASN A 1 201 ? 7.280 -4.220 -15.767 1.00 92.69 201 ASN A O 1
ATOM 1628 N N . PHE A 1 202 ? 8.145 -2.428 -14.712 1.00 92.94 202 PHE A N 1
ATOM 1629 C CA . PHE A 1 202 ? 9.469 -2.545 -15.308 1.00 92.94 202 PHE A CA 1
ATOM 1630 C C . PHE A 1 202 ? 10.153 -3.837 -14.860 1.00 92.94 202 PHE A C 1
ATOM 1632 O O . PHE A 1 202 ? 10.608 -4.605 -15.711 1.00 92.94 202 PHE A O 1
ATOM 1639 N N . GLU A 1 203 ? 10.163 -4.116 -13.552 1.00 90.25 203 GLU A N 1
ATOM 1640 C CA . GLU A 1 203 ? 10.728 -5.345 -12.990 1.00 90.25 203 GLU A CA 1
ATOM 1641 C C . GLU A 1 203 ? 10.076 -6.592 -13.591 1.00 90.25 203 GLU A C 1
ATOM 1643 O O . GLU A 1 203 ? 10.776 -7.511 -14.025 1.00 90.25 203 GLU A O 1
ATOM 1648 N N . ALA A 1 204 ? 8.743 -6.609 -13.662 1.00 88.88 204 ALA A N 1
ATOM 1649 C CA . ALA A 1 204 ? 7.988 -7.725 -14.220 1.00 88.88 204 ALA A CA 1
ATOM 1650 C C . ALA A 1 204 ? 8.282 -7.934 -15.715 1.00 88.88 204 ALA A C 1
ATOM 1652 O O . ALA A 1 204 ? 8.520 -9.064 -16.147 1.00 88.88 204 ALA A O 1
ATOM 1653 N N . THR A 1 205 ? 8.315 -6.851 -16.497 1.00 91.69 205 THR A N 1
ATOM 1654 C CA . THR A 1 205 ? 8.530 -6.899 -17.953 1.00 91.69 205 THR A CA 1
ATOM 1655 C C . THR A 1 205 ? 9.951 -7.338 -18.300 1.00 91.69 205 THR A C 1
ATOM 1657 O O . THR A 1 205 ? 10.148 -8.172 -19.182 1.00 91.69 205 THR A O 1
ATOM 1660 N N . HIS A 1 206 ? 10.946 -6.836 -17.565 1.00 89.75 206 HIS A N 1
ATOM 1661 C CA . HIS A 1 206 ? 12.366 -7.101 -17.817 1.00 89.75 206 HIS A CA 1
ATOM 1662 C C . HIS A 1 206 ? 12.920 -8.265 -16.986 1.00 89.75 206 HIS A C 1
ATOM 1664 O O . HIS A 1 206 ? 14.125 -8.516 -16.997 1.00 89.75 206 HIS A O 1
ATOM 1670 N N . ARG A 1 207 ? 12.054 -8.987 -16.259 1.00 87.06 207 ARG A N 1
ATOM 1671 C CA . ARG A 1 207 ? 12.416 -10.112 -15.379 1.00 87.06 207 ARG A CA 1
ATOM 1672 C C . ARG A 1 207 ? 13.512 -9.746 -14.371 1.00 87.06 207 ARG A C 1
ATOM 1674 O O . ARG A 1 207 ? 14.381 -10.564 -14.056 1.00 87.06 207 ARG A O 1
ATOM 1681 N N . ARG A 1 208 ? 13.484 -8.513 -13.860 1.00 86.50 208 ARG A N 1
ATOM 1682 C CA . ARG A 1 208 ? 14.399 -8.075 -12.801 1.00 86.50 208 ARG A CA 1
ATOM 1683 C C . ARG A 1 208 ? 13.936 -8.619 -11.456 1.00 86.50 208 ARG A C 1
ATOM 1685 O O . ARG A 1 208 ? 12.752 -8.854 -11.220 1.00 86.50 208 ARG A O 1
ATOM 1692 N N . LYS A 1 209 ? 14.900 -8.848 -10.563 1.00 80.62 209 LYS A N 1
ATOM 1693 C CA . LYS A 1 209 ? 14.594 -9.189 -9.172 1.00 80.62 209 LYS A CA 1
ATOM 1694 C C . LYS A 1 209 ? 14.108 -7.933 -8.457 1.00 80.62 209 LYS A C 1
ATOM 1696 O O . LYS A 1 209 ? 14.644 -6.851 -8.679 1.00 80.62 209 LYS A O 1
ATOM 1701 N N . VAL A 1 210 ? 13.140 -8.125 -7.566 1.00 78.31 210 VAL A N 1
ATOM 1702 C CA . VAL A 1 210 ? 12.559 -7.063 -6.740 1.00 78.31 210 VAL A CA 1
ATOM 1703 C C . VAL A 1 210 ? 13.666 -6.272 -6.043 1.00 78.31 210 VAL A C 1
ATOM 1705 O O . VAL A 1 210 ? 14.521 -6.868 -5.384 1.00 78.31 210 VAL A O 1
ATOM 1708 N N . ARG A 1 211 ? 13.634 -4.944 -6.196 1.00 72.62 211 ARG A N 1
ATOM 1709 C CA . ARG A 1 211 ? 14.566 -3.962 -5.616 1.00 72.62 211 ARG A CA 1
ATOM 1710 C C . ARG A 1 211 ? 16.020 -4.087 -6.090 1.00 72.62 211 ARG A C 1
ATOM 1712 O O . ARG A 1 211 ? 16.912 -3.540 -5.451 1.00 72.62 211 ARG A O 1
ATOM 1719 N N . LYS A 1 212 ? 16.281 -4.796 -7.192 1.00 77.31 212 LYS A N 1
ATOM 1720 C CA . LYS A 1 212 ? 17.630 -4.983 -7.756 1.00 77.31 212 LYS A CA 1
ATOM 1721 C C . LYS A 1 212 ? 17.743 -4.361 -9.146 1.00 77.31 212 LYS A C 1
ATOM 1723 O O . LYS A 1 212 ? 18.048 -5.058 -10.113 1.00 77.31 212 LYS A O 1
ATOM 1728 N N . LEU A 1 213 ? 17.465 -3.062 -9.234 1.00 79.25 213 LEU A N 1
ATOM 1729 C CA . LEU A 1 213 ? 17.706 -2.272 -10.441 1.00 79.25 213 LEU A CA 1
ATOM 1730 C C . LEU A 1 213 ? 19.149 -1.767 -10.458 1.00 79.25 213 LEU A C 1
ATOM 1732 O O . LEU A 1 213 ? 19.654 -1.325 -9.434 1.00 79.25 213 LEU A O 1
ATOM 1736 N N . SER A 1 214 ? 19.814 -1.840 -11.605 1.00 79.12 214 SER A N 1
ATOM 1737 C CA . SER A 1 214 ? 21.145 -1.259 -11.833 1.00 79.12 214 SER A CA 1
ATOM 1738 C C . SER A 1 214 ? 21.068 0.189 -12.339 1.00 79.12 214 SER A C 1
ATOM 1740 O O . SER A 1 214 ? 20.013 0.649 -12.777 1.00 79.12 214 SER A O 1
ATOM 1742 N N . ALA A 1 215 ? 22.200 0.899 -12.374 1.00 77.56 215 ALA A N 1
ATOM 1743 C CA . ALA A 1 215 ? 22.284 2.227 -12.993 1.00 77.56 215 ALA A CA 1
ATOM 1744 C C . ALA A 1 215 ? 21.842 2.226 -14.472 1.00 77.56 215 ALA A C 1
ATOM 1746 O O . ALA A 1 215 ? 21.196 3.165 -14.938 1.00 77.56 215 ALA A O 1
ATOM 1747 N N . THR A 1 216 ? 22.143 1.156 -15.215 1.00 82.25 216 THR A N 1
ATOM 1748 C CA . THR A 1 216 ? 21.686 0.989 -16.603 1.00 82.25 216 THR A CA 1
ATOM 1749 C C . THR A 1 216 ? 20.177 0.760 -16.675 1.00 82.25 216 THR A C 1
ATOM 1751 O O . THR A 1 216 ? 19.515 1.306 -17.556 1.00 82.25 216 THR A O 1
ATOM 1754 N N . ASP A 1 217 ? 19.609 0.006 -15.728 1.00 85.75 217 ASP A N 1
ATOM 1755 C CA . ASP A 1 217 ? 18.156 -0.181 -15.647 1.00 85.75 217 ASP A CA 1
ATOM 1756 C C . ASP A 1 217 ? 17.427 1.137 -15.424 1.00 85.75 217 ASP A C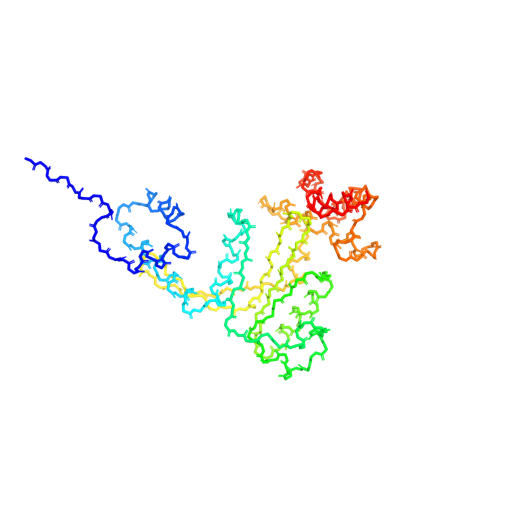 1
ATOM 1758 O O . ASP A 1 217 ? 16.332 1.308 -15.941 1.00 85.75 217 ASP A O 1
ATOM 1762 N N . PHE A 1 218 ? 18.038 2.087 -14.717 1.00 83.38 218 PHE A N 1
ATOM 1763 C CA . PHE A 1 218 ? 17.415 3.375 -14.458 1.00 83.38 218 PHE A CA 1
ATOM 1764 C C . PHE A 1 218 ? 17.166 4.198 -15.737 1.00 83.38 218 PHE A C 1
ATOM 1766 O O . PHE A 1 218 ? 16.117 4.831 -15.879 1.00 83.38 218 PHE A O 1
ATOM 1773 N N . GLN A 1 219 ? 18.078 4.146 -16.713 1.00 84.81 219 GLN A N 1
ATOM 1774 C CA . GLN A 1 219 ? 17.846 4.784 -18.015 1.00 84.81 219 GLN A CA 1
ATOM 1775 C C . GLN A 1 219 ? 16.692 4.112 -18.765 1.00 84.81 219 GLN A C 1
ATOM 1777 O O . GLN A 1 219 ? 15.813 4.790 -19.294 1.00 84.81 219 GLN A O 1
ATOM 1782 N N . HIS A 1 220 ? 16.635 2.779 -18.741 1.00 90.38 220 HIS A N 1
ATOM 1783 C CA . HIS A 1 220 ? 15.525 2.038 -19.338 1.00 90.38 220 HIS A CA 1
ATOM 1784 C C . HIS A 1 220 ? 14.199 2.273 -18.602 1.00 90.38 220 HIS A C 1
ATOM 1786 O O . HIS A 1 220 ? 13.151 2.311 -19.241 1.00 90.38 220 HIS A O 1
ATOM 1792 N N . LEU A 1 221 ? 14.232 2.483 -17.285 1.00 90.06 221 LEU A N 1
ATOM 1793 C CA . LEU A 1 221 ? 13.067 2.794 -16.462 1.00 90.06 221 LEU A CA 1
ATOM 1794 C C . LEU A 1 221 ? 12.445 4.137 -16.869 1.00 90.06 221 LEU A C 1
ATOM 1796 O O . LEU A 1 221 ? 11.221 4.231 -16.959 1.00 90.06 221 LEU A O 1
ATOM 1800 N N . LYS A 1 222 ? 13.270 5.151 -17.182 1.00 89.31 222 LYS A N 1
ATOM 1801 C CA . LYS A 1 222 ? 12.794 6.442 -17.714 1.00 89.31 222 LYS A CA 1
ATOM 1802 C C . LYS A 1 222 ? 12.030 6.261 -19.023 1.00 89.31 222 LYS A C 1
ATOM 1804 O O . LYS A 1 222 ? 10.908 6.738 -19.123 1.00 89.31 222 LYS A O 1
ATOM 1809 N N . SER A 1 223 ? 12.583 5.523 -19.985 1.00 91.69 223 SER A N 1
ATOM 1810 C CA . SER A 1 223 ? 11.887 5.247 -21.252 1.00 91.69 223 SER A CA 1
ATOM 1811 C C . SER A 1 223 ? 10.646 4.370 -21.059 1.00 91.69 223 SER A C 1
ATOM 1813 O O . SER A 1 223 ? 9.625 4.571 -21.711 1.00 91.69 223 SER A O 1
ATOM 1815 N N . PHE A 1 224 ? 10.701 3.407 -20.137 1.00 94.19 224 PHE A N 1
ATOM 1816 C CA . PHE A 1 224 ? 9.576 2.525 -19.837 1.00 94.19 224 PHE A CA 1
ATOM 1817 C C . PHE A 1 224 ? 8.392 3.267 -19.205 1.00 94.19 224 PHE A C 1
ATOM 1819 O O . PHE A 1 224 ? 7.244 2.917 -19.476 1.00 94.19 224 PHE A O 1
ATOM 1826 N N . LYS A 1 225 ? 8.656 4.304 -18.398 1.00 94.81 225 LYS A N 1
ATOM 1827 C CA . LYS A 1 225 ? 7.629 5.203 -17.856 1.00 94.81 225 LYS A CA 1
ATOM 1828 C C . LYS A 1 225 ? 6.735 5.745 -18.968 1.00 94.81 225 LYS A C 1
ATOM 1830 O O . LYS A 1 225 ? 5.517 5.670 -18.846 1.00 94.81 225 LYS A O 1
ATOM 1835 N N . ASP A 1 226 ? 7.335 6.249 -20.042 1.00 93.38 226 ASP A N 1
ATOM 1836 C CA . ASP A 1 226 ? 6.599 6.859 -21.150 1.00 93.38 226 ASP A CA 1
ATOM 1837 C C . ASP A 1 226 ? 5.750 5.808 -21.879 1.00 93.38 226 ASP A C 1
ATOM 1839 O O . ASP A 1 226 ? 4.551 6.003 -22.057 1.00 93.38 226 ASP A O 1
ATOM 1843 N N . VAL A 1 227 ? 6.318 4.624 -22.145 1.00 94.56 227 VAL A N 1
ATOM 1844 C CA . VAL A 1 227 ? 5.583 3.485 -22.728 1.00 94.56 227 VAL A CA 1
ATOM 1845 C C . VAL A 1 227 ? 4.380 3.073 -21.870 1.00 94.56 227 VAL A C 1
ATOM 1847 O O . VAL A 1 227 ? 3.303 2.778 -22.395 1.00 94.56 227 VAL A O 1
ATOM 1850 N N . LEU A 1 228 ? 4.542 3.022 -20.544 1.00 94.38 228 LEU A N 1
ATOM 1851 C CA . LEU A 1 228 ? 3.457 2.649 -19.639 1.00 94.38 228 LEU A CA 1
ATOM 1852 C C . LEU A 1 228 ? 2.377 3.735 -19.572 1.00 94.38 228 LEU A C 1
ATOM 1854 O O . LEU A 1 228 ? 1.193 3.401 -19.597 1.00 94.38 228 LEU A O 1
ATOM 1858 N N . CYS A 1 229 ? 2.773 5.007 -19.523 1.00 93.44 229 CYS A N 1
ATOM 1859 C CA . CYS A 1 229 ? 1.862 6.149 -19.572 1.00 93.44 229 CYS A CA 1
ATOM 1860 C C . CYS A 1 229 ? 1.032 6.149 -20.860 1.00 93.44 229 CYS A C 1
ATOM 1862 O O . CYS A 1 229 ? -0.191 6.252 -20.783 1.00 93.44 229 CYS A O 1
ATOM 1864 N N . ASP A 1 230 ? 1.658 5.928 -22.019 1.00 93.38 230 ASP A N 1
ATOM 1865 C CA . ASP A 1 230 ? 0.964 5.844 -23.308 1.00 93.38 230 ASP A CA 1
ATOM 1866 C C . ASP A 1 230 ? -0.055 4.698 -23.320 1.00 93.38 230 ASP A C 1
ATOM 1868 O O . ASP A 1 230 ? -1.212 4.877 -23.707 1.00 93.38 230 ASP A O 1
ATOM 1872 N N . LYS A 1 231 ? 0.335 3.521 -22.810 1.00 93.25 231 LYS A N 1
ATOM 1873 C CA . LYS A 1 231 ? -0.565 2.363 -22.677 1.00 93.25 231 LYS A CA 1
ATOM 1874 C C . LYS A 1 231 ? -1.760 2.645 -21.760 1.00 93.25 231 LYS A C 1
ATOM 1876 O O . LYS A 1 231 ? -2.837 2.097 -21.982 1.00 93.25 231 LYS A O 1
ATOM 1881 N N . GLN A 1 232 ? -1.563 3.459 -20.727 1.00 92.88 232 GLN A N 1
ATOM 1882 C CA . GLN A 1 232 ? -2.587 3.857 -19.758 1.00 92.88 232 GLN A CA 1
ATOM 1883 C C . GLN A 1 232 ? -3.336 5.140 -20.159 1.00 92.88 232 GLN A C 1
ATOM 1885 O O . GLN A 1 232 ? -4.133 5.638 -19.364 1.00 92.88 232 GLN A O 1
ATOM 1890 N N . GLN A 1 233 ? -3.058 5.681 -21.356 1.00 91.56 233 GLN A N 1
ATOM 1891 C CA . GLN A 1 233 ? -3.586 6.954 -21.860 1.00 91.56 233 GLN A CA 1
ATOM 1892 C C . GLN A 1 233 ? -3.446 8.089 -20.836 1.00 91.56 233 GLN A C 1
ATOM 1894 O O . GLN A 1 233 ? -4.376 8.854 -20.581 1.00 91.56 233 GLN A O 1
ATOM 1899 N N . PHE A 1 234 ? -2.271 8.172 -20.215 1.00 90.88 234 PHE A N 1
ATOM 1900 C CA . PHE A 1 234 ? -2.000 9.046 -19.084 1.00 90.88 234 PHE A CA 1
ATOM 1901 C C . PHE A 1 234 ? -0.853 10.008 -19.397 1.00 90.88 234 PHE A C 1
ATOM 1903 O O . PHE A 1 234 ? 0.132 9.639 -20.031 1.00 90.88 234 PHE A O 1
ATOM 1910 N N . ASN A 1 235 ? -0.958 11.260 -18.947 1.00 88.94 235 ASN A N 1
ATOM 1911 C CA . ASN A 1 235 ? 0.071 12.262 -19.213 1.00 88.94 235 ASN A CA 1
ATOM 1912 C C . ASN A 1 235 ? 1.336 11.977 -18.379 1.00 88.94 235 ASN A C 1
ATOM 1914 O O . ASN A 1 235 ? 1.323 12.044 -17.149 1.00 88.94 235 ASN A O 1
ATOM 1918 N N . HIS A 1 236 ? 2.454 11.705 -19.058 1.00 87.12 236 HIS A N 1
ATOM 1919 C CA . HIS A 1 236 ? 3.736 11.352 -18.440 1.00 87.12 236 HIS A CA 1
ATOM 1920 C C . HIS A 1 236 ? 4.322 12.441 -17.524 1.00 87.12 236 HIS A C 1
ATOM 1922 O O . HIS A 1 236 ? 5.198 12.135 -16.710 1.00 87.12 236 HIS A O 1
ATOM 1928 N N . ASN A 1 237 ? 3.853 13.691 -17.628 1.00 86.94 237 ASN A N 1
ATOM 1929 C CA . ASN A 1 237 ? 4.287 14.811 -16.784 1.00 86.94 237 ASN A CA 1
ATOM 1930 C C . ASN A 1 237 ? 3.769 14.731 -15.343 1.00 86.94 237 ASN A C 1
ATOM 1932 O O . ASN A 1 237 ? 4.301 15.410 -14.470 1.00 86.94 237 ASN A O 1
ATOM 1936 N N . HIS A 1 238 ? 2.782 13.874 -15.066 1.00 86.38 238 HIS A N 1
ATOM 1937 C CA . HIS A 1 238 ? 2.343 13.589 -13.697 1.00 86.38 238 HIS A CA 1
ATOM 1938 C C . HIS A 1 238 ? 3.339 12.732 -12.905 1.00 86.38 238 HIS A C 1
ATOM 1940 O O . HIS A 1 238 ? 3.119 12.500 -11.720 1.00 86.38 238 HIS A O 1
ATOM 1946 N N . ILE A 1 239 ? 4.409 12.246 -13.545 1.00 90.62 239 ILE A N 1
ATOM 1947 C CA . ILE A 1 239 ? 5.473 11.467 -12.913 1.00 90.62 239 ILE A CA 1
ATOM 1948 C C . ILE A 1 239 ? 6.810 12.136 -13.236 1.00 90.62 239 ILE A C 1
ATOM 1950 O O . ILE A 1 239 ? 7.344 12.002 -14.346 1.00 90.62 239 ILE A O 1
ATOM 1954 N N . SER A 1 240 ? 7.365 12.860 -12.266 1.00 90.38 240 SER A N 1
ATOM 1955 C CA . SER A 1 240 ? 8.649 13.531 -12.430 1.00 90.38 240 SER A CA 1
ATOM 1956 C C . SER A 1 240 ? 9.803 12.531 -12.416 1.00 90.38 240 SER A C 1
ATOM 1958 O O . SER A 1 240 ? 9.793 11.515 -11.712 1.00 90.38 240 SER A O 1
ATOM 1960 N N . SER A 1 241 ? 10.859 12.857 -13.162 1.00 87.25 241 SER A N 1
ATOM 1961 C CA . SER A 1 241 ? 12.112 12.101 -13.121 1.00 87.25 241 SER A CA 1
ATOM 1962 C C . SER A 1 241 ? 12.692 12.044 -11.706 1.00 87.25 241 SER A C 1
ATOM 1964 O O . SER A 1 241 ? 13.193 11.000 -11.309 1.00 87.25 241 SER A O 1
ATOM 1966 N N . ALA A 1 242 ? 12.559 13.123 -10.926 1.00 88.06 242 ALA A N 1
ATOM 1967 C CA . ALA A 1 242 ? 13.053 13.190 -9.553 1.00 88.06 242 ALA A CA 1
ATOM 1968 C C . ALA A 1 242 ? 12.352 12.185 -8.625 1.00 88.06 242 ALA A C 1
ATOM 1970 O O . ALA A 1 242 ? 12.992 11.595 -7.757 1.00 88.06 242 ALA A O 1
ATOM 1971 N N . THR A 1 243 ? 11.046 11.951 -8.793 1.00 89.12 243 THR A N 1
ATOM 1972 C CA . THR A 1 243 ? 10.341 10.925 -8.009 1.00 89.12 243 THR A CA 1
ATOM 1973 C C . THR A 1 243 ? 10.711 9.519 -8.463 1.00 89.12 243 THR A C 1
ATOM 1975 O O . THR A 1 243 ? 10.888 8.643 -7.621 1.00 89.12 243 THR A O 1
ATOM 1978 N N . LEU A 1 244 ? 10.911 9.298 -9.763 1.00 88.44 244 LEU A N 1
ATOM 1979 C CA . LEU A 1 244 ? 11.367 8.004 -10.273 1.00 88.44 244 LEU A CA 1
ATOM 1980 C C . LEU A 1 244 ? 12.787 7.657 -9.787 1.00 88.44 244 LEU A C 1
ATOM 1982 O O . LEU A 1 244 ? 13.064 6.503 -9.474 1.00 88.44 244 LEU A O 1
ATOM 1986 N N . GLU A 1 245 ? 13.669 8.654 -9.650 1.00 85.88 245 GLU A N 1
ATOM 1987 C CA . GLU A 1 245 ? 15.015 8.494 -9.068 1.00 85.88 245 GLU A CA 1
ATOM 1988 C C . GLU A 1 245 ? 14.943 7.982 -7.628 1.00 85.88 245 GLU A C 1
ATOM 1990 O O . GLU A 1 245 ? 15.719 7.110 -7.236 1.00 85.88 245 GLU A O 1
ATOM 1995 N N . LYS A 1 246 ? 13.942 8.415 -6.854 1.00 84.62 246 LYS A N 1
ATOM 1996 C CA . LYS A 1 246 ? 13.754 7.955 -5.471 1.00 84.62 246 LYS A CA 1
ATOM 1997 C C . LYS A 1 246 ? 13.461 6.459 -5.356 1.00 84.62 246 LYS A C 1
ATOM 1999 O O . LYS A 1 246 ? 13.749 5.918 -4.291 1.00 84.62 246 LYS A O 1
ATOM 2004 N N . CYS A 1 247 ? 12.968 5.787 -6.405 1.00 78.75 247 CYS A N 1
ATOM 2005 C CA . CYS A 1 247 ? 12.828 4.322 -6.433 1.00 78.75 247 CYS A CA 1
ATOM 2006 C C . CYS A 1 247 ? 14.186 3.599 -6.352 1.00 78.75 247 CYS A C 1
ATOM 2008 O O . CYS A 1 247 ? 14.253 2.450 -5.915 1.00 78.75 247 CYS A O 1
ATOM 2010 N N . TYR A 1 248 ? 15.266 4.280 -6.743 1.00 73.50 248 TYR A N 1
ATOM 2011 C CA . TYR A 1 248 ? 16.626 3.753 -6.837 1.00 73.50 248 TYR A CA 1
ATOM 2012 C C . TYR A 1 248 ? 17.553 4.261 -5.709 1.00 73.50 248 TYR A C 1
ATOM 2014 O O . TYR A 1 248 ? 18.390 3.514 -5.203 1.00 73.50 248 TYR A O 1
ATOM 2022 N N . ASP A 1 249 ? 17.379 5.507 -5.256 1.00 63.44 249 ASP A N 1
ATOM 2023 C CA . ASP A 1 249 ? 18.488 6.326 -4.727 1.00 63.44 249 ASP A CA 1
ATOM 2024 C C . ASP A 1 249 ? 19.002 6.072 -3.286 1.00 63.44 249 ASP A C 1
ATOM 2026 O O . ASP A 1 249 ? 19.769 6.890 -2.785 1.00 63.44 249 ASP A O 1
ATOM 2030 N N . PHE A 1 250 ? 18.644 4.989 -2.579 1.00 50.38 250 PHE A N 1
ATOM 2031 C CA . PHE A 1 250 ? 19.011 4.870 -1.146 1.00 50.38 250 PHE A CA 1
ATOM 2032 C C . PHE A 1 250 ? 20.103 3.847 -0.782 1.00 50.38 250 PHE A C 1
ATOM 2034 O O . PHE A 1 250 ? 20.798 4.060 0.204 1.00 50.38 250 PHE A O 1
ATOM 2041 N N . LEU A 1 251 ? 20.300 2.758 -1.538 1.00 46.66 251 LEU A N 1
ATOM 2042 C CA . LEU A 1 251 ? 21.201 1.669 -1.098 1.00 46.66 251 LEU A CA 1
ATOM 2043 C C . LEU A 1 251 ? 22.441 1.449 -1.974 1.00 46.66 251 LEU A C 1
ATOM 2045 O O . LEU A 1 251 ? 23.459 1.009 -1.454 1.00 46.66 251 LEU A O 1
ATOM 2049 N N . GLN A 1 252 ? 22.428 1.835 -3.255 1.00 51.34 252 GLN A N 1
ATOM 2050 C CA . GLN A 1 252 ? 23.609 1.627 -4.110 1.00 51.34 252 GLN A CA 1
ATOM 2051 C C . GLN A 1 252 ? 24.739 2.635 -3.888 1.00 51.34 252 GLN A C 1
ATOM 2053 O O . GLN A 1 252 ? 25.868 2.345 -4.254 1.00 51.34 252 GLN A O 1
ATOM 2058 N N . ARG A 1 253 ? 24.477 3.788 -3.252 1.00 44.91 253 ARG A N 1
ATOM 2059 C CA . ARG A 1 253 ? 25.547 4.729 -2.866 1.00 44.91 253 ARG A CA 1
ATOM 2060 C C . ARG A 1 253 ? 26.405 4.225 -1.704 1.00 44.91 253 ARG A C 1
ATOM 2062 O O . ARG A 1 253 ? 27.526 4.693 -1.565 1.00 44.91 253 ARG A O 1
ATOM 2069 N N . ILE A 1 254 ? 25.879 3.323 -0.871 1.00 44.12 254 ILE A N 1
ATOM 2070 C CA . ILE A 1 254 ? 26.615 2.768 0.274 1.00 44.12 254 ILE A CA 1
ATOM 2071 C C . ILE A 1 254 ? 27.438 1.559 -0.181 1.00 44.12 254 ILE A C 1
ATOM 2073 O O . ILE A 1 254 ? 28.616 1.483 0.133 1.00 44.12 254 ILE A O 1
ATOM 2077 N N . GLU A 1 255 ? 26.868 0.681 -1.014 1.00 43.88 255 GLU A N 1
ATOM 2078 C CA . GLU A 1 255 ? 27.600 -0.478 -1.555 1.00 43.88 255 GLU A CA 1
ATOM 2079 C C . GLU A 1 255 ? 28.747 -0.084 -2.508 1.00 43.88 255 GLU A C 1
ATOM 2081 O O . GLU A 1 255 ? 29.680 -0.855 -2.672 1.00 43.88 255 GLU A O 1
ATOM 2086 N N . SER A 1 256 ? 28.723 1.114 -3.106 1.00 44.66 256 SER A N 1
ATOM 2087 C CA . SER A 1 256 ? 29.802 1.615 -3.973 1.00 44.66 256 SER A CA 1
ATOM 2088 C C . SER A 1 256 ? 30.901 2.405 -3.245 1.00 44.66 256 SER A C 1
ATOM 2090 O O . SER A 1 256 ? 31.734 3.012 -3.915 1.00 44.66 256 SER A O 1
ATOM 2092 N N . GLN A 1 257 ? 30.858 2.513 -1.912 1.00 42.22 257 GLN A N 1
ATOM 2093 C CA . GLN A 1 257 ? 31.895 3.195 -1.115 1.00 42.22 257 GLN A CA 1
ATOM 2094 C C . GLN A 1 257 ? 32.775 2.241 -0.294 1.00 42.22 257 GLN A C 1
ATOM 2096 O O . GLN A 1 257 ? 33.713 2.714 0.342 1.00 42.22 257 GLN A O 1
ATOM 2101 N N . ASP A 1 258 ? 32.512 0.933 -0.357 1.00 42.84 258 ASP A N 1
ATOM 2102 C CA . ASP A 1 258 ? 33.285 -0.109 0.334 1.00 42.84 258 ASP A CA 1
ATOM 2103 C C . ASP A 1 258 ? 34.168 -0.960 -0.618 1.00 42.84 258 ASP A C 1
ATOM 2105 O O . ASP A 1 258 ? 34.642 -2.021 -0.212 1.00 42.84 258 ASP A O 1
ATOM 2109 N N . ASP A 1 259 ? 34.426 -0.487 -1.849 1.00 38.38 259 ASP A N 1
ATOM 2110 C CA . ASP A 1 259 ? 35.423 -1.052 -2.788 1.00 38.38 259 ASP A CA 1
ATOM 2111 C C . ASP A 1 259 ? 36.687 -0.173 -2.889 1.00 38.38 259 ASP A C 1
ATOM 2113 O O . ASP A 1 259 ? 36.553 1.054 -3.122 1.00 38.38 259 ASP A O 1
#

Secondary structure (DSSP, 8-state):
---PPPPTTSSS-HHHHHHHHHHH-HHHHHHHHTTS-GGGHHHHHHHHHHHHHHHHH-HHHHHHHHHTTTSSS--S------SSPPPTHHHHS-GGGS-HHHHTT-SEEEEES--HHHHHHHHHHHHHSSS--EEEEEEEETTEEEEEEE-SEEEEEEEETTEEEEEEEEPPPHHHHHTS-GGGPPTT--HHHHHHHHHHHHHHHTTPPTT---HHHHHHHHHHHHHHHHHTT--GGGS-HHHHHHTTTTTHHHHTS--

Solvent-accessible surface area (backbone atoms only — not comparable to full-atom values): 15662 Å² total; per-residue (Å²): 131,86,79,73,78,78,64,93,88,70,89,88,57,73,67,49,51,49,39,28,32,74,70,63,34,55,75,58,50,50,64,52,53,76,73,45,59,79,93,49,42,65,26,46,50,51,21,46,32,51,53,25,50,53,27,68,76,37,52,70,66,24,48,59,63,41,55,71,57,51,81,74,47,94,68,94,74,88,82,88,84,67,99,67,83,84,57,71,61,75,77,79,46,65,78,86,75,52,51,70,78,62,55,69,72,41,73,61,48,78,48,57,90,66,48,72,68,55,52,38,54,52,46,52,51,34,65,73,41,91,70,79,28,31,34,35,38,46,43,70,33,44,78,40,75,48,79,48,74,29,62,47,70,41,79,43,80,45,51,57,68,75,40,84,43,81,45,78,50,76,43,62,52,66,60,60,64,73,63,58,61,57,64,70,60,61,94,83,70,56,44,65,60,53,40,54,50,45,54,53,52,46,28,64,76,69,70,45,58,80,91,60,76,52,80,71,48,51,60,52,47,58,57,45,40,49,56,51,21,58,75,37,66,34,73,54,82,65,50,52,70,73,61,49,45,31,47,58,71,59,57,63,72,59,70,68,67,79,117

pLDDT: mean 73.94, std 18.61, range [29.97, 94.81]

Radius of gyration: 22.31 Å; Cα contacts (8 Å, |Δi|>4): 249; chains: 1; bounding box: 58×68×62 Å

Sequence (259 aa):
MQVSEPSPTTKLKDETYKNIEQVFGLAQFERFYDRVEPQWRDALIDSYAYEANERIKDPINGITKFCKHIVVPGVKSLTLNGDRMITQDLLYGDILNLSAADFEKFDTVIISCCSEIKRRKVNSRCRQLTDPIAFHSVQCRGSLAEIFVDLKSHTVYERLFGQDLKSIMHFCSFEKAIAVPWQTFTEGVSEIFLAMRVDENFEATHRRKVRKLSATDFQHLKSFKDVLCDKQQFNHNHISSATLEKCYDFLQRIESQDD